Protein AF-A0A0C2WFB6-F1 (afdb_monomer_lite)

Sequence (287 aa):
MKKLIQRALNKDSGLSSQLSTSCAVAISSTAAFSSASFIAAHHETMEKEESHVILQPVSYHNYIIDGRAAKPLFGLGKAETVALVKRVMDRAKGNDISWAWDSGGPHEAFQFEERALSTEDITSEDREFNLGWDIALLEVAHTCLRLYDTILITLHQYAFRFDEPLIPLSTGEISRYQSGVPRHKLVSLLKDMDPCTRPEIISLMVRLVDMRNQPKKTMEVLEFVALRFVHNSRARSIIQDIWRKWDIVNDQPLPDGFERFWDAETRVSKVKPQSELKNKQEYGHLG

Foldseek 3Di:
DVVVVVVVVVVVVVVVVVVVVVVVVVVVVVCVCVDCVVVVVVVVVVVVVCVDPVNPDDQDFDVVVVRHRDDDLAQPALQVLLVLLVVLVVVCVPPLCLVLVVDDDPVSLVVVVVVVVVVPPPDDDPPDDDPVVVVVVVVVVVVVVNSVNSVSVNSNQRNLVRYAQQQEDDPVRLVVALVADDQVCLCVSRVPHDPVCVLSLLVSLQVQLLSNDDLACSLVSLLVSCCRRHVGSSCSRVSQCCNWFADSVVRGGDDPQKTWDQDPVVSHIDIDGVVVVVVDPSPPPPD

Secondary structure (DSSP, 8-state):
-HHHHHHHHHHHHHHHHHHHHHHHHHHHHHHHHTSHHHHHHHHHHHHHHHTSTTTS----EEGGGTTEEPPPSS---HHHHHHHHHHHHHHTTTS--GGGGTS--HHHHHHHHHHHHGGGGS-TT-----THHHHHHHHHHHHHHHHHHHHHHHHHHHHHHHSPPSS---HHHHHHTTT---HHHHHHHSTTS-TTTHHHHHHHHHHHHHHH--TT-HHHHHHHHHHHHTS-GGGHHHHHHHHHHEETTTTEEPPTTEEEEEETTTTEEEEEEHHHHHTSTT--S--

Structure (mmCIF, N/CA/C/O backbone):
data_AF-A0A0C2WFB6-F1
#
_entry.id   AF-A0A0C2WFB6-F1
#
loop_
_atom_site.group_PDB
_atom_site.id
_atom_site.type_symbol
_atom_site.label_atom_id
_atom_site.label_alt_id
_atom_site.label_comp_id
_atom_site.label_asym_id
_atom_site.label_entity_id
_atom_site.label_seq_id
_atom_site.pdbx_PDB_ins_code
_atom_site.Cartn_x
_atom_site.Cartn_y
_atom_site.Cartn_z
_atom_site.occupancy
_atom_site.B_iso_or_equiv
_atom_site.auth_seq_id
_atom_site.auth_comp_id
_atom_site.auth_asym_id
_atom_site.auth_atom_id
_atom_site.pdbx_PDB_model_num
ATOM 1 N N . MET A 1 1 ? 7.528 71.748 -38.341 1.00 60.25 1 MET A N 1
ATOM 2 C CA . MET A 1 1 ? 6.764 70.830 -37.464 1.00 60.25 1 MET A CA 1
ATOM 3 C C . MET A 1 1 ? 6.043 69.712 -38.238 1.00 60.25 1 MET A C 1
ATOM 5 O O . MET A 1 1 ? 6.391 68.562 -38.018 1.00 60.25 1 MET A O 1
ATOM 9 N N . LYS A 1 2 ? 5.158 69.994 -39.216 1.00 66.69 2 LYS A N 1
ATOM 10 C CA . LYS A 1 2 ? 4.447 68.957 -40.016 1.00 66.69 2 LYS A CA 1
ATOM 11 C C . LYS A 1 2 ? 5.342 67.867 -40.643 1.00 66.69 2 LYS A C 1
ATOM 13 O O . LYS A 1 2 ? 5.043 66.688 -40.510 1.00 66.69 2 LYS A O 1
ATOM 18 N N . LYS A 1 3 ? 6.477 68.240 -41.253 1.00 73.19 3 LYS A N 1
ATOM 19 C CA . LYS A 1 3 ? 7.419 67.273 -41.860 1.00 73.19 3 LYS A CA 1
ATOM 20 C C . LYS A 1 3 ? 8.078 66.322 -40.848 1.00 73.19 3 LYS A C 1
ATOM 22 O O . LYS A 1 3 ? 8.428 65.210 -41.217 1.00 73.19 3 LYS A O 1
ATOM 27 N N . LEU A 1 4 ? 8.250 66.742 -39.591 1.00 69.31 4 LEU A N 1
ATOM 28 C CA . LEU A 1 4 ? 8.827 65.891 -38.542 1.00 69.31 4 LEU A CA 1
ATOM 29 C C . LEU A 1 4 ? 7.803 64.870 -38.040 1.00 69.31 4 LEU A C 1
ATOM 31 O O . LEU A 1 4 ? 8.133 63.696 -37.930 1.00 69.31 4 LEU A O 1
ATOM 35 N N . ILE A 1 5 ? 6.552 65.300 -37.843 1.00 73.81 5 ILE A N 1
ATOM 36 C CA . ILE A 1 5 ? 5.443 64.423 -37.437 1.00 73.81 5 ILE A CA 1
ATOM 37 C C . ILE A 1 5 ? 5.179 63.360 -38.511 1.00 73.81 5 ILE A C 1
ATOM 39 O O . ILE A 1 5 ? 5.101 62.179 -38.199 1.00 73.81 5 ILE A O 1
ATOM 43 N N . GLN A 1 6 ? 5.144 63.746 -39.789 1.00 78.62 6 GLN A N 1
ATOM 44 C CA . GLN A 1 6 ? 4.946 62.795 -40.888 1.00 78.62 6 GLN A CA 1
ATOM 45 C C . GLN A 1 6 ? 6.086 61.768 -40.993 1.00 78.62 6 GLN A C 1
ATOM 47 O O . GLN A 1 6 ? 5.851 60.599 -41.284 1.00 78.62 6 GLN A O 1
ATOM 52 N N . ARG A 1 7 ? 7.330 62.178 -40.719 1.00 75.69 7 ARG A N 1
ATOM 53 C CA . ARG A 1 7 ? 8.488 61.274 -40.738 1.00 75.69 7 ARG A CA 1
ATOM 54 C C . ARG A 1 7 ? 8.490 60.306 -39.550 1.00 75.69 7 ARG A C 1
ATOM 56 O O . ARG A 1 7 ? 8.928 59.174 -39.720 1.00 75.69 7 ARG A O 1
ATOM 63 N N . ALA A 1 8 ? 8.007 60.740 -38.384 1.00 69.38 8 ALA A N 1
ATOM 64 C CA . ALA A 1 8 ? 7.822 59.880 -37.215 1.00 69.38 8 ALA A CA 1
ATOM 65 C C . ALA A 1 8 ? 6.709 58.846 -37.458 1.00 69.38 8 ALA A C 1
ATOM 67 O O . ALA A 1 8 ? 6.966 57.654 -37.354 1.00 69.38 8 ALA A O 1
ATOM 68 N N . LEU A 1 9 ? 5.537 59.284 -37.934 1.00 70.44 9 LEU A N 1
ATOM 69 C CA . LEU A 1 9 ? 4.414 58.389 -38.245 1.00 70.44 9 LEU A CA 1
ATOM 70 C C . LEU A 1 9 ? 4.766 57.352 -39.323 1.00 70.44 9 LEU A C 1
ATOM 72 O O . LEU A 1 9 ? 4.416 56.181 -39.194 1.00 70.44 9 LEU A O 1
ATOM 76 N N . ASN A 1 10 ? 5.521 57.743 -40.355 1.00 79.50 10 ASN A N 1
ATOM 77 C CA . ASN A 1 10 ? 5.977 56.797 -41.375 1.00 79.50 10 ASN A CA 1
ATOM 78 C C . ASN A 1 10 ? 6.978 55.769 -40.811 1.00 79.50 10 ASN A C 1
ATOM 80 O O . ASN A 1 10 ? 6.935 54.606 -41.209 1.00 79.50 10 ASN A O 1
ATOM 84 N N . LYS A 1 11 ? 7.853 56.160 -39.872 1.00 72.62 11 LYS A N 1
ATOM 85 C CA . LYS A 1 11 ? 8.766 55.219 -39.199 1.00 72.62 11 LYS A CA 1
ATOM 86 C C . LYS A 1 11 ? 8.012 54.224 -38.316 1.00 72.62 11 LYS A C 1
ATOM 88 O O . LYS A 1 11 ? 8.298 53.031 -38.394 1.00 72.62 11 LYS A O 1
ATOM 93 N N . ASP A 1 12 ? 7.025 54.694 -37.560 1.00 71.12 12 ASP A N 1
ATOM 94 C CA . ASP A 1 12 ? 6.208 53.835 -36.698 1.00 71.12 12 ASP A CA 1
ATOM 95 C C . ASP A 1 12 ? 5.358 52.858 -37.522 1.00 71.12 12 ASP A C 1
ATOM 97 O O . ASP A 1 12 ? 5.254 51.680 -37.178 1.00 71.12 12 ASP A O 1
ATOM 101 N N . SER A 1 13 ? 4.835 53.300 -38.674 1.00 71.88 13 SER A N 1
ATOM 102 C CA . SER A 1 13 ? 4.112 52.417 -39.599 1.00 71.88 13 SER A CA 1
ATOM 103 C C . SER A 1 13 ? 5.002 51.309 -40.183 1.00 71.88 13 SER A C 1
ATOM 105 O O . SER A 1 13 ? 4.565 50.165 -40.309 1.00 71.88 13 SER A O 1
ATOM 107 N N . GLY A 1 14 ? 6.274 51.615 -40.468 1.00 78.19 14 GLY A N 1
ATOM 108 C CA . GLY A 1 14 ? 7.245 50.638 -40.962 1.00 78.19 14 GLY A CA 1
ATOM 109 C C . GLY A 1 14 ? 7.606 49.589 -39.909 1.00 78.19 14 GLY A C 1
ATOM 110 O O . GLY A 1 14 ? 7.596 48.396 -40.205 1.00 78.19 14 GLY A O 1
ATOM 111 N N . LEU A 1 15 ? 7.850 50.020 -38.667 1.00 76.81 15 LEU A N 1
ATOM 112 C CA . LEU A 1 15 ? 8.113 49.118 -37.540 1.00 76.81 15 LEU A CA 1
ATOM 113 C C . LEU A 1 15 ? 6.910 48.217 -37.235 1.00 76.81 15 LEU A C 1
ATOM 115 O O . LEU A 1 15 ? 7.078 47.016 -37.032 1.00 76.81 15 LEU A O 1
ATOM 119 N N . SER A 1 16 ? 5.695 48.771 -37.264 1.00 77.31 16 SER A N 1
ATOM 120 C CA . SER A 1 16 ? 4.463 48.003 -37.055 1.00 77.31 16 SER A CA 1
ATOM 121 C C . SER A 1 16 ? 4.249 46.949 -38.150 1.00 77.31 16 SER A C 1
ATOM 123 O O . SER A 1 16 ? 3.964 45.791 -37.843 1.00 77.31 16 SER A O 1
ATOM 125 N N . SER A 1 17 ? 4.481 47.303 -39.419 1.00 82.31 17 SER A N 1
ATOM 126 C CA . SER A 1 17 ? 4.403 46.361 -40.543 1.00 82.31 17 SER A CA 1
ATOM 127 C C . SER A 1 17 ? 5.442 45.242 -40.440 1.00 82.31 17 SER A C 1
ATOM 129 O O . SER A 1 17 ? 5.123 44.086 -40.727 1.00 82.31 17 SER A O 1
ATOM 131 N N . GLN A 1 18 ? 6.673 45.558 -40.027 1.00 86.19 18 GLN A N 1
ATOM 132 C CA . GLN A 1 18 ? 7.731 44.561 -39.847 1.00 86.19 18 GLN A CA 1
ATOM 133 C C . GLN A 1 18 ? 7.416 43.609 -38.692 1.00 86.19 18 GLN A C 1
ATOM 135 O O . GLN A 1 18 ? 7.529 42.399 -38.860 1.00 86.19 18 GLN A O 1
ATOM 140 N N . LEU A 1 19 ? 6.950 44.130 -37.553 1.00 79.12 19 LEU A N 1
ATOM 141 C CA . LEU A 1 19 ? 6.519 43.308 -36.420 1.00 79.12 19 LEU A CA 1
ATOM 142 C C . LEU A 1 19 ? 5.340 42.405 -36.789 1.00 79.12 19 LEU A C 1
ATOM 144 O O . LEU A 1 19 ? 5.365 41.217 -36.486 1.00 79.12 19 LEU A O 1
ATOM 148 N N . SER A 1 20 ? 4.336 42.937 -37.491 1.00 83.06 20 SER A N 1
ATOM 149 C CA . SER A 1 20 ? 3.173 42.156 -37.924 1.00 83.06 20 SER A CA 1
ATOM 150 C C . SER A 1 20 ? 3.568 41.034 -38.892 1.00 83.06 20 SER A C 1
ATOM 152 O O . SER A 1 20 ? 3.124 39.898 -38.728 1.00 83.06 20 SER A O 1
ATOM 154 N N . THR A 1 21 ? 4.482 41.313 -39.827 1.00 87.44 21 THR A N 1
ATOM 155 C CA . THR A 1 21 ? 5.008 40.304 -40.762 1.00 87.44 21 THR A CA 1
ATOM 156 C C . THR A 1 21 ? 5.813 39.232 -40.027 1.00 87.44 21 THR A C 1
ATOM 158 O O . THR A 1 21 ? 5.584 38.045 -40.243 1.00 87.44 21 THR A O 1
ATOM 161 N N . SER A 1 22 ? 6.701 39.623 -39.109 1.00 84.69 22 SER A N 1
ATOM 162 C CA . SER A 1 22 ? 7.481 38.680 -38.299 1.00 84.69 22 SER A CA 1
ATOM 163 C C . SER A 1 22 ? 6.592 37.792 -37.427 1.00 84.69 22 SER A C 1
ATOM 165 O O . SER A 1 22 ? 6.815 36.585 -37.364 1.00 84.69 22 SER A O 1
ATOM 167 N N . CYS A 1 23 ? 5.547 38.348 -36.806 1.00 80.19 23 CYS A N 1
ATOM 168 C CA . CYS A 1 23 ? 4.580 37.571 -36.031 1.00 80.19 23 CYS A CA 1
ATOM 169 C C . CYS A 1 23 ? 3.773 36.611 -36.915 1.00 80.19 23 CYS A C 1
ATOM 171 O O . CYS A 1 23 ? 3.590 35.457 -36.539 1.00 80.19 23 CYS A O 1
ATOM 173 N N . ALA A 1 24 ? 3.331 37.042 -38.101 1.00 84.94 24 ALA A N 1
ATOM 174 C CA . ALA A 1 24 ? 2.614 36.176 -39.037 1.00 84.94 24 ALA A CA 1
ATOM 175 C C . ALA A 1 24 ? 3.492 35.014 -39.533 1.00 84.94 24 ALA A C 1
ATOM 177 O O . ALA A 1 24 ? 3.034 33.873 -39.583 1.00 84.94 24 ALA A O 1
ATOM 178 N N . VAL A 1 25 ? 4.769 35.281 -39.831 1.00 85.88 25 VAL A N 1
ATOM 179 C CA . VAL A 1 25 ? 5.747 34.247 -40.200 1.00 85.88 25 VAL A CA 1
ATOM 180 C C . VAL A 1 25 ? 6.000 33.298 -39.031 1.00 85.88 25 VAL A C 1
ATOM 182 O O . VAL A 1 25 ? 5.976 32.090 -39.229 1.00 85.88 25 VAL A O 1
ATOM 185 N N . ALA A 1 26 ? 6.176 33.803 -37.807 1.00 79.00 26 ALA A N 1
ATOM 186 C CA . ALA A 1 26 ? 6.382 32.960 -36.630 1.00 79.00 26 ALA A CA 1
ATOM 187 C C . ALA A 1 26 ? 5.172 32.056 -36.338 1.00 79.00 26 ALA A C 1
ATOM 189 O O . ALA A 1 26 ? 5.348 30.868 -36.066 1.00 79.00 26 ALA A O 1
ATOM 190 N N . ILE A 1 27 ? 3.948 32.585 -36.446 1.00 78.19 27 ILE A N 1
ATOM 191 C CA . ILE A 1 27 ? 2.711 31.810 -36.267 1.00 78.19 27 ILE A CA 1
ATOM 192 C C . ILE A 1 27 ? 2.580 30.755 -37.367 1.00 78.19 27 ILE A C 1
ATOM 194 O O . ILE A 1 27 ? 2.298 29.600 -37.061 1.00 78.19 27 ILE A O 1
ATOM 198 N N . SER A 1 28 ? 2.836 31.120 -38.626 1.00 79.44 28 SER A N 1
ATOM 199 C CA . SER A 1 28 ? 2.800 30.187 -39.757 1.00 79.44 28 SER A CA 1
ATOM 200 C C . SER A 1 28 ? 3.835 29.067 -39.607 1.00 79.44 28 SER A C 1
ATOM 202 O O . SER A 1 28 ? 3.498 27.894 -39.742 1.00 79.44 28 SER A O 1
ATOM 204 N N . SER A 1 29 ? 5.071 29.400 -39.224 1.00 75.38 29 SER A N 1
ATOM 205 C CA . SER A 1 29 ? 6.131 28.423 -38.952 1.00 75.38 29 SER A CA 1
ATOM 206 C C . SER A 1 29 ? 5.791 27.510 -37.775 1.00 75.38 29 SER A C 1
ATOM 208 O O . SER A 1 29 ? 6.033 26.309 -37.845 1.00 75.38 29 SER A O 1
ATOM 210 N N . THR A 1 30 ? 5.184 28.050 -36.715 1.00 74.19 30 THR A N 1
ATOM 211 C CA . THR A 1 30 ? 4.727 27.249 -35.570 1.00 74.19 30 THR A CA 1
ATOM 212 C C . THR A 1 30 ? 3.598 26.310 -35.989 1.00 74.19 30 THR A C 1
ATOM 214 O O . THR A 1 30 ? 3.650 25.126 -35.685 1.00 74.19 30 THR A O 1
ATOM 217 N N . ALA A 1 31 ? 2.619 26.793 -36.757 1.00 70.44 31 ALA A N 1
ATOM 218 C CA . ALA A 1 31 ? 1.522 25.974 -37.266 1.00 70.44 31 ALA A CA 1
ATOM 219 C C . ALA A 1 31 ? 2.004 24.890 -38.245 1.00 70.44 31 ALA A C 1
ATOM 221 O O . ALA A 1 31 ? 1.486 23.777 -38.224 1.00 70.44 31 ALA A O 1
ATOM 222 N N . ALA A 1 32 ? 3.015 25.184 -39.067 1.00 66.88 32 ALA A N 1
ATOM 223 C CA . ALA A 1 32 ? 3.648 24.211 -39.953 1.00 66.88 32 ALA A CA 1
ATOM 224 C C . ALA A 1 32 ? 4.435 23.150 -39.166 1.00 66.88 32 ALA A C 1
ATOM 226 O O . ALA A 1 32 ? 4.337 21.966 -39.480 1.00 66.88 32 ALA A O 1
ATOM 227 N N . PHE A 1 33 ? 5.153 23.543 -38.110 1.00 65.81 33 PHE A N 1
ATOM 228 C CA . PHE A 1 33 ? 5.846 22.614 -37.213 1.00 65.81 33 PHE A CA 1
ATOM 229 C C . PHE A 1 33 ? 4.866 21.733 -36.421 1.00 65.81 33 PHE A C 1
ATOM 231 O O . PHE A 1 33 ? 5.068 20.530 -36.296 1.00 65.81 33 PHE A O 1
ATOM 238 N N . SER A 1 34 ? 3.763 22.312 -35.944 1.00 57.94 34 SER A N 1
ATOM 239 C CA . SER A 1 34 ? 2.670 21.595 -35.277 1.00 57.94 34 SER A CA 1
ATOM 240 C C . SER A 1 34 ? 1.750 20.842 -36.243 1.00 57.94 34 SER A C 1
ATOM 242 O O . SER A 1 34 ? 0.802 20.196 -35.796 1.00 57.94 34 SER A O 1
ATOM 244 N N . SER A 1 35 ? 1.978 20.930 -37.558 1.00 59.06 35 SER A N 1
ATOM 245 C CA . SER A 1 35 ? 1.138 20.240 -38.530 1.00 59.06 35 SER A CA 1
ATOM 246 C C . SER A 1 35 ? 1.354 18.731 -38.440 1.00 59.06 35 SER A C 1
ATOM 248 O O . SER A 1 35 ? 2.478 18.234 -38.314 1.00 59.06 35 SER A O 1
ATOM 250 N N . ALA A 1 36 ? 0.249 17.996 -38.544 1.00 57.59 36 ALA A N 1
ATOM 251 C CA . ALA A 1 36 ? 0.218 16.543 -38.458 1.00 57.59 36 ALA A CA 1
ATOM 252 C C . ALA A 1 36 ? 1.185 15.853 -39.434 1.00 57.59 36 ALA A C 1
ATOM 254 O O . ALA A 1 36 ? 1.569 14.728 -39.173 1.00 57.59 36 ALA A O 1
ATOM 255 N N . SER A 1 37 ? 1.636 16.502 -40.513 1.00 60.25 37 SER A N 1
ATOM 256 C CA . SER A 1 37 ? 2.594 15.922 -41.462 1.00 60.25 37 SER A CA 1
ATOM 257 C C . SER A 1 37 ? 4.019 15.768 -40.918 1.00 60.25 37 SER A C 1
ATOM 259 O O . SER A 1 37 ? 4.670 14.784 -41.254 1.00 60.25 37 SER A O 1
ATOM 261 N N . PHE A 1 38 ? 4.513 16.689 -40.077 1.00 63.44 38 PHE A N 1
ATOM 262 C CA . PHE A 1 38 ? 5.835 16.523 -39.449 1.00 63.44 38 PHE A CA 1
ATOM 263 C C . PHE A 1 38 ? 5.770 15.481 -38.324 1.00 63.44 38 PHE A C 1
ATOM 265 O O . PHE A 1 38 ? 6.617 14.598 -38.222 1.00 63.44 38 PHE A O 1
ATOM 272 N N . ILE A 1 39 ? 4.702 15.543 -37.525 1.00 59.50 39 ILE A N 1
ATOM 273 C CA . ILE A 1 39 ? 4.482 14.645 -36.389 1.00 59.50 39 ILE A CA 1
ATOM 274 C C . ILE A 1 39 ? 4.161 13.213 -36.857 1.00 59.50 39 ILE A C 1
ATOM 276 O O . ILE A 1 39 ? 4.717 12.265 -36.312 1.00 59.50 39 ILE A O 1
ATOM 280 N N . ALA A 1 40 ? 3.330 13.027 -37.889 1.00 65.31 40 ALA A N 1
ATOM 281 C CA . ALA A 1 40 ? 2.948 11.701 -38.390 1.00 65.31 40 ALA A CA 1
ATOM 282 C C . ALA A 1 40 ? 4.123 10.951 -39.025 1.00 65.31 40 ALA A C 1
ATOM 284 O O . ALA A 1 40 ? 4.302 9.767 -38.754 1.00 65.31 40 ALA A O 1
ATOM 285 N N . ALA A 1 41 ? 4.966 11.638 -39.806 1.00 66.94 41 ALA A N 1
ATOM 286 C CA . ALA A 1 41 ? 6.158 11.017 -40.383 1.00 66.94 41 ALA A CA 1
ATOM 287 C C . ALA A 1 41 ? 7.119 10.520 -39.289 1.00 66.94 41 ALA A C 1
ATOM 289 O O . ALA A 1 41 ? 7.708 9.446 -39.412 1.00 66.94 41 ALA A O 1
ATOM 290 N N . HIS A 1 42 ? 7.248 11.261 -38.185 1.00 65.88 42 HIS A N 1
ATOM 291 C CA . HIS A 1 42 ? 8.024 10.807 -37.035 1.00 65.88 42 HIS A CA 1
ATOM 292 C C . HIS A 1 42 ? 7.332 9.707 -36.225 1.00 65.88 42 HIS A C 1
ATOM 294 O O . HIS A 1 42 ? 8.034 8.817 -35.764 1.00 65.88 42 HIS A O 1
ATOM 300 N N . HIS A 1 43 ? 6.000 9.677 -36.132 1.00 70.00 43 HIS A N 1
ATOM 301 C CA . HIS A 1 43 ? 5.276 8.548 -35.534 1.00 70.00 43 HIS A CA 1
ATOM 302 C C . HIS A 1 43 ? 5.511 7.235 -36.292 1.00 70.00 43 HIS A C 1
ATOM 304 O O . HIS A 1 43 ? 5.859 6.238 -35.671 1.00 70.00 43 HIS A O 1
ATOM 310 N N . GLU A 1 44 ? 5.420 7.233 -37.625 1.00 75.56 44 GLU A N 1
ATOM 311 C CA . GLU A 1 44 ? 5.702 6.027 -38.424 1.00 75.56 44 GLU A CA 1
ATOM 312 C C . GLU A 1 44 ? 7.166 5.577 -38.312 1.00 75.56 44 GLU A C 1
ATOM 314 O O . GLU A 1 44 ? 7.480 4.390 -38.422 1.00 75.56 44 GLU A O 1
ATOM 319 N N . THR A 1 45 ? 8.083 6.528 -38.116 1.00 79.25 45 THR A N 1
ATOM 320 C CA . THR A 1 45 ? 9.503 6.222 -37.907 1.00 79.25 45 THR A CA 1
ATOM 321 C C . THR A 1 45 ? 9.730 5.653 -36.506 1.00 79.25 45 THR A C 1
ATOM 323 O O . THR A 1 45 ? 10.443 4.667 -36.365 1.00 79.25 45 THR A O 1
ATOM 326 N N . MET A 1 46 ? 9.054 6.205 -35.496 1.00 75.25 46 MET A N 1
ATOM 327 C CA . MET A 1 46 ? 9.094 5.738 -34.112 1.00 75.25 46 MET A CA 1
ATOM 328 C C . MET A 1 46 ? 8.507 4.331 -33.969 1.00 75.25 46 MET A C 1
ATOM 330 O O . MET A 1 46 ? 9.127 3.491 -33.336 1.00 75.25 46 MET A O 1
ATOM 334 N N . GLU A 1 47 ? 7.379 4.022 -34.615 1.00 78.75 47 GLU A N 1
ATOM 335 C CA . GLU A 1 47 ? 6.811 2.663 -34.615 1.00 78.75 47 GLU A CA 1
ATOM 336 C C . GLU A 1 47 ? 7.771 1.643 -35.253 1.00 78.75 47 GLU A C 1
ATOM 338 O O . GLU A 1 47 ? 7.920 0.514 -34.776 1.00 78.75 47 GLU A O 1
ATOM 343 N N . LYS A 1 48 ? 8.487 2.043 -36.314 1.00 81.12 48 LYS A N 1
ATOM 344 C CA . LYS A 1 48 ? 9.535 1.208 -36.920 1.00 81.12 48 LYS A CA 1
ATOM 345 C C . LYS A 1 48 ? 10.739 1.042 -35.996 1.00 81.12 48 LYS A C 1
ATOM 347 O O . LYS A 1 48 ? 11.274 -0.063 -35.919 1.00 81.12 48 LYS A O 1
ATOM 352 N N . GLU A 1 49 ? 11.153 2.090 -35.290 1.00 77.62 49 GLU A N 1
ATOM 353 C CA . GLU A 1 49 ? 12.215 2.013 -34.283 1.00 77.62 49 GLU A CA 1
ATOM 354 C C . GLU A 1 49 ? 11.805 1.113 -33.111 1.00 77.62 49 GLU A C 1
ATOM 356 O O . GLU A 1 49 ? 12.558 0.211 -32.759 1.00 77.62 49 GLU A O 1
ATOM 361 N N . GLU A 1 50 ? 10.589 1.241 -32.578 1.00 77.00 50 GLU A N 1
ATOM 362 C CA . GLU A 1 50 ? 10.063 0.361 -31.524 1.00 77.00 50 GLU A CA 1
ATOM 363 C C . GLU A 1 50 ? 10.045 -1.111 -31.957 1.00 77.00 50 GLU A C 1
ATOM 365 O O . GLU A 1 50 ? 10.335 -2.001 -31.156 1.00 77.00 50 GLU A O 1
ATOM 370 N N . SER A 1 51 ? 9.793 -1.393 -33.240 1.00 80.69 51 SER A N 1
ATOM 371 C CA . SER A 1 51 ? 9.862 -2.755 -33.791 1.00 80.69 51 SER A CA 1
ATOM 372 C C . SER A 1 51 ? 11.290 -3.316 -33.934 1.00 80.69 51 SER A C 1
ATOM 374 O O . SER A 1 51 ? 11.467 -4.504 -34.217 1.00 80.69 51 SER A O 1
ATOM 376 N N . HIS A 1 52 ? 12.328 -2.497 -33.733 1.00 82.44 52 HIS A N 1
ATOM 377 C CA . HIS A 1 52 ? 13.721 -2.909 -33.876 1.00 82.44 52 HIS A CA 1
ATOM 378 C C . HIS A 1 52 ? 14.135 -3.891 -32.768 1.00 82.44 52 HIS A C 1
ATOM 380 O O . HIS A 1 52 ? 13.896 -3.655 -31.589 1.00 82.44 52 HIS A O 1
ATOM 386 N N . VAL A 1 53 ? 14.844 -4.970 -33.122 1.00 77.31 53 VAL A N 1
ATOM 387 C CA . VAL A 1 53 ? 15.205 -6.076 -32.204 1.00 77.31 53 VAL A CA 1
ATOM 388 C C . VAL A 1 53 ? 15.958 -5.641 -30.937 1.00 77.31 53 VAL A C 1
ATOM 390 O O . VAL A 1 53 ? 15.851 -6.290 -29.905 1.00 77.31 53 VAL A O 1
ATOM 393 N N . ILE A 1 54 ? 16.703 -4.534 -31.005 1.00 68.38 54 ILE A N 1
ATOM 394 C CA . ILE A 1 54 ? 17.426 -3.959 -29.854 1.00 68.38 54 ILE A CA 1
ATOM 395 C C . ILE A 1 54 ? 16.463 -3.308 -28.847 1.00 68.38 54 ILE A C 1
ATOM 397 O O . ILE A 1 54 ? 16.755 -3.278 -27.656 1.00 68.38 54 ILE A O 1
ATOM 401 N N . LEU A 1 55 ? 15.336 -2.780 -29.328 1.00 67.50 55 LEU A N 1
ATOM 402 C CA . LEU A 1 55 ? 14.310 -2.117 -28.522 1.00 67.50 55 LEU A CA 1
ATOM 403 C C . LEU A 1 55 ? 13.193 -3.080 -28.099 1.00 67.50 55 LEU A C 1
ATOM 405 O O . LEU A 1 55 ? 12.417 -2.769 -27.198 1.00 67.50 55 LEU A O 1
ATOM 409 N N . GLN A 1 56 ? 13.146 -4.272 -28.696 1.00 74.75 56 GLN A N 1
ATOM 410 C CA . GLN A 1 56 ? 12.257 -5.336 -28.254 1.00 74.75 56 GLN A CA 1
ATOM 411 C C . GLN A 1 56 ? 12.668 -5.836 -26.858 1.00 74.75 56 GLN A C 1
ATOM 413 O O . GLN A 1 56 ? 13.861 -5.993 -26.587 1.00 74.75 56 GLN A O 1
ATOM 418 N N . PRO A 1 57 ? 11.708 -6.134 -25.964 1.00 69.25 57 PRO A N 1
ATOM 419 C CA . PRO A 1 57 ? 12.008 -6.697 -24.655 1.00 69.25 57 PRO A CA 1
ATOM 420 C C . PRO A 1 57 ? 12.765 -8.024 -24.796 1.00 69.25 57 PRO A C 1
ATOM 422 O O . PRO A 1 57 ? 12.200 -9.043 -25.194 1.00 69.25 57 PRO A O 1
ATOM 425 N N . VAL A 1 58 ? 14.055 -8.033 -24.462 1.00 71.12 58 VAL A N 1
ATOM 426 C CA . VAL A 1 58 ? 14.853 -9.263 -24.433 1.00 71.12 58 VAL A CA 1
ATOM 427 C C . VAL A 1 58 ? 14.784 -9.858 -23.033 1.00 71.12 58 VAL A C 1
ATOM 429 O O . VAL A 1 58 ? 15.040 -9.184 -22.036 1.00 71.12 58 VAL A O 1
ATOM 432 N N . SER A 1 59 ? 14.466 -11.151 -22.946 1.00 75.88 59 SER A N 1
ATOM 433 C CA . SER A 1 59 ? 14.587 -11.883 -21.685 1.00 75.88 59 SER A CA 1
ATOM 434 C C . SER A 1 59 ? 16.063 -11.965 -21.296 1.00 75.88 59 SER A C 1
ATOM 436 O O . SER A 1 59 ? 16.854 -12.630 -21.967 1.00 75.88 59 SER A O 1
ATOM 438 N N . TYR A 1 60 ? 16.447 -11.287 -20.216 1.00 73.31 60 TYR A N 1
ATOM 439 C CA . TYR A 1 60 ? 17.774 -11.454 -19.634 1.00 73.31 60 TYR A CA 1
ATOM 440 C C . TYR A 1 60 ? 17.861 -12.865 -19.054 1.00 73.31 60 TYR A C 1
ATOM 442 O O . TYR A 1 60 ? 17.065 -13.207 -18.190 1.00 73.31 60 TYR A O 1
ATOM 450 N N . HIS A 1 61 ? 18.779 -13.705 -19.526 1.00 75.31 61 HIS A N 1
ATOM 451 C CA . HIS A 1 61 ? 18.966 -15.053 -18.985 1.00 75.31 61 HIS A CA 1
ATOM 452 C C . HIS A 1 61 ? 20.115 -15.030 -17.980 1.00 75.31 61 HIS A C 1
ATOM 454 O O . HIS A 1 61 ? 21.202 -14.540 -18.281 1.00 75.31 61 HIS A O 1
ATOM 460 N N . ASN A 1 62 ? 19.867 -15.532 -16.772 1.00 67.06 62 ASN A N 1
ATOM 461 C CA . ASN A 1 62 ? 20.865 -15.558 -15.715 1.00 67.06 62 ASN A CA 1
ATOM 462 C C . ASN A 1 62 ? 21.566 -16.924 -15.705 1.00 67.06 62 ASN A C 1
ATOM 464 O O . ASN A 1 62 ? 20.977 -17.951 -15.368 1.00 67.06 62 ASN A O 1
ATOM 468 N N . TYR A 1 63 ? 22.847 -16.921 -16.066 1.00 73.81 63 TYR A N 1
ATOM 469 C CA . TYR A 1 63 ? 23.671 -18.127 -16.159 1.00 73.81 63 TYR A CA 1
ATOM 470 C C . TYR A 1 63 ? 23.999 -18.764 -14.800 1.00 73.81 63 TYR A C 1
ATOM 472 O O . TYR A 1 63 ? 24.364 -19.932 -14.767 1.00 73.81 63 TYR A O 1
ATOM 480 N N . ILE A 1 64 ? 23.803 -18.048 -13.685 1.00 70.19 64 ILE A N 1
ATOM 481 C CA . ILE A 1 64 ? 23.946 -18.595 -12.322 1.00 70.19 64 ILE A CA 1
ATOM 482 C C . ILE A 1 64 ? 22.791 -19.558 -11.992 1.00 70.19 64 ILE A C 1
ATOM 484 O O . ILE A 1 64 ? 22.946 -20.452 -11.168 1.00 70.19 64 ILE A O 1
ATOM 488 N N . ILE A 1 65 ? 21.635 -19.407 -12.648 1.00 71.25 65 ILE A N 1
ATOM 489 C CA . ILE A 1 65 ? 20.443 -20.250 -12.452 1.00 71.25 65 ILE A CA 1
ATOM 490 C C . ILE A 1 65 ? 20.159 -21.123 -13.682 1.00 71.25 65 ILE A C 1
ATOM 492 O O . ILE A 1 65 ? 19.028 -21.175 -14.167 1.00 71.25 65 ILE A O 1
ATOM 496 N N . ASP A 1 66 ? 21.198 -21.775 -14.208 1.00 83.38 66 ASP A N 1
ATOM 497 C CA . ASP A 1 66 ? 21.135 -22.670 -15.375 1.00 83.38 66 ASP A CA 1
ATOM 498 C C . ASP A 1 66 ? 20.582 -21.994 -16.640 1.00 83.38 66 ASP A C 1
ATOM 500 O O . ASP A 1 66 ? 19.849 -22.591 -17.429 1.00 83.38 66 ASP A O 1
ATOM 504 N N . GLY A 1 67 ? 20.883 -20.704 -16.815 1.00 78.12 67 GLY A N 1
ATOM 505 C CA . GLY A 1 67 ? 20.449 -19.941 -17.981 1.00 78.12 67 GLY A CA 1
ATOM 506 C C . GLY A 1 67 ? 18.942 -19.700 -18.030 1.00 78.12 67 GLY A C 1
ATOM 507 O O . GLY A 1 67 ? 18.421 -19.424 -19.103 1.00 78.12 67 GLY A O 1
ATOM 508 N N . ARG A 1 68 ? 18.212 -19.795 -16.910 1.00 76.69 68 ARG A N 1
ATOM 509 C CA . ARG A 1 68 ? 16.791 -19.410 -16.865 1.00 76.69 68 ARG A CA 1
ATOM 510 C C . ARG A 1 68 ? 16.637 -17.905 -17.082 1.00 76.69 68 ARG A C 1
ATOM 512 O O . ARG A 1 68 ? 17.468 -17.116 -16.630 1.00 76.69 68 ARG A O 1
ATOM 519 N N . ALA A 1 69 ? 15.539 -17.502 -17.723 1.00 79.94 69 ALA A N 1
ATOM 520 C CA . ALA A 1 69 ? 15.169 -16.096 -17.834 1.00 79.94 69 ALA A CA 1
ATOM 521 C C . ALA A 1 69 ? 15.053 -15.479 -16.430 1.00 79.94 69 ALA A C 1
ATOM 523 O O . ALA A 1 69 ? 14.228 -15.892 -15.609 1.00 79.94 69 ALA A O 1
ATOM 524 N N . ALA A 1 70 ? 15.910 -14.508 -16.144 1.00 72.06 70 ALA A N 1
ATOM 525 C CA . ALA A 1 70 ? 15.818 -13.682 -14.967 1.00 72.06 70 ALA A CA 1
ATOM 526 C C . ALA A 1 70 ? 14.572 -12.810 -15.073 1.00 72.06 70 ALA A C 1
ATOM 528 O O . ALA A 1 70 ? 14.273 -12.225 -16.115 1.00 72.06 70 ALA A O 1
ATOM 529 N N . LYS A 1 71 ? 13.866 -12.700 -13.956 1.00 67.31 71 LYS A N 1
ATOM 530 C CA . LYS A 1 71 ? 12.791 -11.731 -13.805 1.00 67.31 71 LYS A CA 1
ATOM 531 C C . LYS A 1 71 ? 13.358 -10.499 -13.108 1.00 67.31 71 LYS A C 1
ATOM 533 O O . LYS A 1 71 ? 14.193 -10.669 -12.213 1.00 67.31 71 LYS A O 1
ATOM 538 N N . PRO A 1 72 ? 12.937 -9.285 -13.493 1.00 68.50 72 PRO A N 1
ATOM 539 C CA . PRO A 1 72 ? 13.315 -8.096 -12.746 1.00 68.50 72 PRO A CA 1
ATOM 540 C C . PRO A 1 72 ? 12.856 -8.252 -11.290 1.00 68.50 72 PRO A C 1
ATOM 542 O O . PRO A 1 72 ? 11.842 -8.887 -11.013 1.00 68.50 72 PRO A O 1
ATOM 545 N N . LEU A 1 73 ? 13.626 -7.725 -10.340 1.00 65.88 73 LEU A N 1
ATOM 546 C CA . LEU A 1 73 ? 13.249 -7.770 -8.921 1.00 65.88 73 LEU A CA 1
ATOM 547 C C . LEU A 1 73 ? 12.221 -6.685 -8.561 1.00 65.88 73 LEU A C 1
ATOM 549 O O . LEU A 1 73 ? 11.526 -6.812 -7.555 1.00 65.88 73 LEU A O 1
ATOM 553 N N . PHE A 1 74 ? 12.130 -5.637 -9.383 1.00 75.06 74 PHE A N 1
ATOM 554 C CA . PHE A 1 74 ? 11.319 -4.439 -9.170 1.00 75.06 74 PHE A CA 1
ATOM 555 C C . PHE A 1 74 ? 10.541 -4.072 -10.436 1.00 75.06 74 PHE A C 1
ATOM 557 O O . PHE A 1 74 ? 10.863 -4.572 -11.513 1.00 75.06 74 PHE A O 1
ATOM 564 N N . GLY A 1 75 ? 9.541 -3.192 -10.309 1.00 75.75 75 GLY A N 1
ATOM 565 C CA . GLY A 1 75 ? 8.654 -2.838 -11.425 1.00 75.75 75 GLY A CA 1
ATOM 566 C C . GLY A 1 75 ? 7.840 -4.039 -11.908 1.00 75.75 75 GLY A C 1
ATOM 567 O O . GLY A 1 75 ? 7.616 -4.208 -13.102 1.00 75.75 75 GLY A O 1
ATOM 568 N N . LEU A 1 76 ? 7.483 -4.926 -10.976 1.00 76.75 76 LEU A N 1
ATOM 569 C CA . LEU A 1 76 ? 6.775 -6.164 -11.273 1.00 76.75 76 LEU A CA 1
ATOM 570 C C . LEU A 1 76 ? 5.271 -5.940 -11.469 1.00 76.75 76 LEU A C 1
ATOM 572 O O . LEU A 1 76 ? 4.608 -6.815 -12.017 1.00 76.75 76 LEU A O 1
ATOM 576 N N . GLY A 1 77 ? 4.756 -4.794 -11.023 1.00 88.38 77 GLY A N 1
ATOM 577 C CA . GLY A 1 77 ? 3.337 -4.518 -10.906 1.00 88.38 77 GLY A CA 1
ATOM 578 C C . GLY A 1 77 ? 2.843 -4.733 -9.474 1.00 88.38 77 GLY A C 1
ATOM 579 O O . GLY A 1 77 ? 3.457 -5.412 -8.644 1.00 88.38 77 GLY A O 1
ATOM 580 N N . LYS A 1 78 ? 1.681 -4.146 -9.168 1.00 91.38 78 LYS A N 1
ATOM 581 C CA . LYS A 1 78 ? 1.125 -4.107 -7.805 1.00 91.38 78 LYS A CA 1
ATOM 582 C C . LYS A 1 78 ? 0.921 -5.501 -7.204 1.00 91.38 78 LYS A C 1
ATOM 584 O O . LYS A 1 78 ? 1.260 -5.707 -6.039 1.00 91.38 78 LYS A O 1
ATOM 589 N N . ALA A 1 79 ? 0.386 -6.453 -7.970 1.00 90.75 79 ALA A N 1
ATOM 590 C CA . ALA A 1 79 ? 0.073 -7.795 -7.476 1.00 90.75 79 ALA A CA 1
ATOM 591 C C . ALA A 1 79 ? 1.346 -8.573 -7.104 1.00 90.75 79 ALA A C 1
ATOM 593 O O . ALA A 1 79 ? 1.464 -9.136 -6.013 1.00 90.75 79 ALA A O 1
ATOM 594 N N . GLU A 1 80 ? 2.337 -8.547 -7.983 1.00 87.06 80 GLU A N 1
ATOM 595 C CA . GLU A 1 80 ? 3.625 -9.196 -7.807 1.00 87.06 80 GLU A CA 1
ATOM 596 C C . GLU A 1 80 ? 4.437 -8.549 -6.683 1.00 87.06 80 GLU A C 1
ATOM 598 O O . GLU A 1 80 ? 5.048 -9.267 -5.887 1.00 87.06 80 GLU A O 1
ATOM 603 N N . THR A 1 81 ? 4.398 -7.219 -6.564 1.00 88.06 81 THR A N 1
ATOM 604 C CA . THR A 1 81 ? 5.015 -6.486 -5.452 1.00 88.06 81 THR A CA 1
ATOM 605 C C . THR A 1 81 ? 4.376 -6.874 -4.121 1.00 88.06 81 THR A C 1
ATOM 607 O O . THR A 1 81 ? 5.091 -7.213 -3.174 1.00 88.06 81 THR A O 1
ATOM 610 N N . VAL A 1 82 ? 3.043 -6.953 -4.044 1.00 91.25 82 VAL A N 1
ATOM 611 C CA . VAL A 1 82 ? 2.335 -7.452 -2.852 1.00 91.25 82 VAL A CA 1
ATOM 612 C C . VAL A 1 82 ? 2.738 -8.894 -2.532 1.00 91.25 82 VAL A C 1
ATOM 614 O O . VAL A 1 82 ? 3.005 -9.212 -1.371 1.00 91.25 82 VAL A O 1
ATOM 617 N N . ALA A 1 83 ? 2.826 -9.773 -3.533 1.00 89.25 83 ALA A N 1
ATOM 618 C CA . ALA A 1 83 ? 3.221 -11.168 -3.346 1.00 89.25 83 ALA A CA 1
ATOM 619 C C . ALA A 1 83 ? 4.684 -11.313 -2.887 1.00 89.25 83 ALA A C 1
ATOM 621 O O . ALA A 1 83 ? 4.989 -12.128 -2.013 1.00 89.25 83 ALA A O 1
ATOM 622 N N . LEU A 1 84 ? 5.604 -10.526 -3.450 1.00 84.81 84 LEU A N 1
ATOM 623 C CA . LEU A 1 84 ? 7.005 -10.472 -3.033 1.00 84.81 84 LEU A CA 1
ATOM 624 C C . LEU A 1 84 ? 7.117 -10.014 -1.578 1.00 84.81 84 LEU A C 1
ATOM 626 O O . LEU A 1 84 ? 7.717 -10.710 -0.760 1.00 84.81 84 LEU A O 1
ATOM 630 N N . VAL A 1 85 ? 6.482 -8.893 -1.248 1.00 85.12 85 VAL A N 1
ATOM 631 C CA . VAL A 1 85 ? 6.503 -8.316 0.095 1.00 85.12 85 VAL A CA 1
ATOM 632 C C . VAL A 1 85 ? 5.900 -9.276 1.122 1.00 85.12 85 VAL A C 1
ATOM 634 O O . VAL A 1 85 ? 6.507 -9.508 2.167 1.00 85.12 85 VAL A O 1
ATOM 637 N N . LYS A 1 86 ? 4.750 -9.897 0.826 1.00 88.12 86 LYS A N 1
ATOM 638 C CA . LYS A 1 86 ? 4.142 -10.905 1.707 1.00 88.12 86 LYS A CA 1
ATOM 639 C C . LYS A 1 86 ? 5.104 -12.060 1.982 1.00 88.12 86 LYS A C 1
ATOM 641 O O . LYS A 1 86 ? 5.296 -12.400 3.145 1.00 88.12 86 LYS A O 1
ATOM 646 N N . ARG A 1 87 ? 5.762 -12.603 0.947 1.00 84.50 87 ARG A N 1
ATOM 647 C CA . ARG A 1 87 ? 6.760 -13.680 1.100 1.00 84.50 87 ARG A CA 1
ATOM 648 C C . ARG A 1 87 ? 7.934 -13.261 1.980 1.00 84.50 87 ARG A C 1
ATOM 650 O O . ARG A 1 87 ? 8.331 -14.030 2.852 1.00 84.50 87 ARG A O 1
ATOM 657 N N . VAL A 1 88 ? 8.456 -12.049 1.786 1.00 81.81 88 VAL A N 1
ATOM 658 C CA . VAL A 1 88 ? 9.517 -11.488 2.638 1.00 81.81 88 VAL A CA 1
ATOM 659 C C . VAL A 1 88 ? 9.049 -11.407 4.092 1.00 81.81 88 VAL A C 1
ATOM 661 O O . VAL A 1 88 ? 9.720 -11.910 4.990 1.00 81.81 88 VAL A O 1
ATOM 664 N N . MET A 1 89 ? 7.861 -10.850 4.333 1.00 81.25 89 MET A N 1
ATOM 665 C CA . MET A 1 89 ? 7.307 -10.720 5.682 1.00 81.25 89 MET A CA 1
ATOM 666 C C . MET A 1 89 ? 6.966 -12.066 6.323 1.00 81.25 89 MET A C 1
ATOM 668 O O . MET A 1 89 ? 7.030 -12.189 7.543 1.00 81.25 89 MET A O 1
ATOM 672 N N . ASP A 1 90 ? 6.529 -13.059 5.546 1.00 84.31 90 ASP A N 1
ATOM 673 C CA . ASP A 1 90 ? 6.255 -14.414 6.032 1.00 84.31 90 ASP A CA 1
ATOM 674 C C . ASP A 1 90 ? 7.532 -15.128 6.437 1.00 84.31 90 ASP A C 1
ATOM 676 O O . ASP A 1 90 ? 7.538 -15.814 7.453 1.00 84.31 90 ASP A O 1
ATOM 680 N N . ARG A 1 91 ? 8.622 -14.903 5.704 1.00 78.75 91 ARG A N 1
ATOM 681 C CA . ARG A 1 91 ? 9.933 -15.430 6.067 1.00 78.75 91 ARG A CA 1
ATOM 682 C C . ARG A 1 91 ? 10.510 -14.757 7.311 1.00 78.75 91 ARG A C 1
ATOM 684 O O . ARG A 1 91 ? 11.168 -15.420 8.099 1.00 78.75 91 ARG A O 1
ATOM 691 N N . ALA A 1 92 ? 10.206 -13.478 7.512 1.00 70.69 92 ALA A N 1
ATOM 692 C CA . ALA A 1 92 ? 10.615 -12.734 8.697 1.00 70.69 92 ALA A CA 1
ATOM 693 C C . ALA A 1 92 ? 9.775 -13.033 9.958 1.00 70.69 92 ALA A C 1
ATOM 695 O O . ALA A 1 92 ? 10.120 -12.559 11.041 1.00 70.69 92 ALA A O 1
ATOM 696 N N . LYS A 1 93 ? 8.670 -13.796 9.862 1.00 67.06 93 LYS A N 1
ATOM 697 C CA . LYS A 1 93 ? 7.860 -14.189 11.032 1.00 67.06 93 LYS A CA 1
ATOM 698 C C . LYS A 1 93 ? 8.707 -15.045 11.984 1.00 67.06 93 LYS A C 1
ATOM 700 O O . LYS A 1 93 ? 8.874 -16.237 11.761 1.00 67.06 93 LYS A O 1
ATOM 705 N N . GLY A 1 94 ? 9.201 -14.432 13.057 1.00 62.16 94 GLY A N 1
ATOM 706 C CA . GLY A 1 94 ? 10.001 -15.090 14.097 1.00 62.16 94 GLY A CA 1
ATOM 707 C C . GLY A 1 94 ? 11.199 -14.261 14.556 1.00 62.16 94 GLY A C 1
ATOM 708 O O . GLY A 1 94 ? 11.595 -14.369 15.713 1.00 62.16 94 GLY A O 1
ATOM 709 N N . ASN A 1 95 ? 11.700 -13.371 13.696 1.00 60.53 95 ASN A N 1
ATOM 710 C CA . ASN A 1 95 ? 12.778 -12.447 14.030 1.00 60.53 95 ASN A CA 1
ATOM 711 C C . ASN A 1 95 ? 12.184 -11.065 14.334 1.00 60.53 95 ASN A C 1
ATOM 713 O O . ASN A 1 95 ? 11.335 -10.564 13.591 1.00 60.53 95 ASN A O 1
ATOM 717 N N . ASP A 1 96 ? 12.613 -10.433 15.431 1.00 64.44 96 ASP A N 1
ATOM 718 C CA . ASP A 1 96 ? 12.358 -9.008 15.640 1.00 64.44 96 ASP A CA 1
ATOM 719 C C . ASP A 1 96 ? 13.140 -8.252 14.568 1.00 64.44 96 ASP A C 1
ATOM 721 O O . ASP A 1 96 ? 14.329 -8.012 14.719 1.00 64.44 96 ASP A O 1
ATOM 725 N N . ILE A 1 97 ? 12.491 -7.945 13.448 1.00 62.94 97 ILE A N 1
ATOM 726 C CA . ILE A 1 97 ? 13.094 -7.186 12.354 1.00 62.94 97 ILE A CA 1
ATOM 727 C C . ILE A 1 97 ? 12.951 -5.675 12.555 1.00 62.94 97 ILE A C 1
ATOM 729 O O . ILE A 1 97 ? 13.262 -4.918 11.641 1.00 62.94 97 ILE A O 1
ATOM 733 N N . SER A 1 98 ? 12.466 -5.213 13.717 1.00 62.38 98 SER A N 1
ATOM 734 C CA . SER A 1 98 ? 12.221 -3.787 13.977 1.00 62.38 98 SER A CA 1
ATOM 735 C C . SER A 1 98 ? 13.480 -2.933 13.765 1.00 62.38 98 SER A C 1
ATOM 737 O O . SER A 1 98 ? 13.378 -1.842 13.207 1.00 62.38 98 SER A O 1
ATOM 739 N N . TRP A 1 99 ? 14.663 -3.475 14.082 1.00 56.66 99 TRP A N 1
ATOM 740 C CA . TRP A 1 99 ? 15.971 -2.834 13.889 1.00 56.66 99 TRP A CA 1
ATOM 741 C C . TRP A 1 99 ? 16.363 -2.636 12.418 1.00 56.66 99 TRP A C 1
ATOM 743 O O . TRP A 1 99 ? 16.997 -1.639 12.076 1.00 56.66 99 TRP A O 1
ATOM 753 N N . ALA A 1 100 ? 15.967 -3.554 11.537 1.00 57.81 100 ALA A N 1
ATOM 754 C CA . ALA A 1 100 ? 16.370 -3.553 10.132 1.00 57.81 100 ALA A CA 1
ATOM 755 C C . ALA A 1 100 ? 15.620 -2.503 9.290 1.00 57.81 100 ALA A C 1
ATOM 757 O O . ALA A 1 100 ? 16.000 -2.202 8.161 1.00 57.81 100 ALA A O 1
ATOM 758 N N . TRP A 1 101 ? 14.556 -1.911 9.838 1.00 60.72 101 TRP A N 1
ATOM 759 C CA . TRP A 1 101 ? 13.831 -0.811 9.194 1.00 60.72 101 TRP A CA 1
ATOM 760 C C . TRP A 1 101 ? 14.407 0.571 9.498 1.00 60.72 101 TRP A C 1
ATOM 762 O O . TRP A 1 101 ? 14.049 1.522 8.801 1.00 60.72 101 TRP A O 1
ATOM 772 N N . ASP A 1 102 ? 15.241 0.666 10.535 1.00 56.56 102 ASP A N 1
ATOM 773 C CA . ASP A 1 102 ? 15.948 1.882 10.950 1.00 56.56 102 ASP A CA 1
ATOM 774 C C . ASP A 1 102 ? 17.417 1.869 10.474 1.00 56.56 102 ASP A C 1
ATOM 776 O O . ASP A 1 102 ? 18.117 2.870 10.615 1.00 56.56 102 ASP A O 1
ATOM 780 N N . SER A 1 103 ? 17.881 0.754 9.889 1.00 49.28 103 SER A N 1
ATOM 781 C CA . SER A 1 103 ? 19.206 0.642 9.265 1.00 49.28 103 SER A CA 1
ATOM 782 C C . SER A 1 103 ? 19.214 1.428 7.958 1.00 49.28 103 SER A C 1
ATOM 784 O O . SER A 1 103 ? 18.246 1.375 7.196 1.00 49.28 103 SER A O 1
ATOM 786 N N . GLY A 1 104 ? 20.257 2.216 7.746 1.00 52.66 104 GLY A N 1
ATOM 787 C CA . GLY A 1 104 ? 20.309 3.257 6.745 1.00 52.66 104 GLY A CA 1
ATOM 788 C C . GLY A 1 104 ? 20.411 2.757 5.313 1.00 52.66 104 GLY A C 1
ATOM 789 O O . GLY A 1 104 ? 20.130 1.611 4.966 1.00 52.66 104 GLY A O 1
ATOM 790 N N . GLY A 1 105 ? 20.675 3.722 4.438 1.00 51.12 105 GLY A N 1
ATOM 791 C CA . GLY A 1 105 ? 20.463 3.586 3.004 1.00 51.12 105 GLY A CA 1
ATOM 792 C C . GLY A 1 105 ? 21.264 2.451 2.350 1.00 51.12 105 GLY A C 1
ATOM 793 O O . GLY A 1 105 ? 22.137 1.858 2.974 1.00 51.12 105 GLY A O 1
ATOM 794 N N . PRO A 1 106 ? 21.045 2.200 1.044 1.00 51.06 106 PRO A N 1
ATOM 795 C CA . PRO A 1 106 ? 21.780 1.203 0.243 1.00 51.06 106 PRO A CA 1
ATOM 796 C C . PRO A 1 106 ? 23.277 1.154 0.515 1.00 51.06 106 PRO A C 1
ATOM 798 O O . PRO A 1 106 ? 23.883 0.094 0.459 1.00 51.06 106 PRO A O 1
ATOM 801 N N . HIS A 1 107 ? 23.862 2.318 0.781 1.00 54.38 107 HIS A N 1
ATOM 802 C CA . HIS A 1 107 ? 25.273 2.467 1.062 1.00 54.38 107 HIS A CA 1
ATOM 803 C C . HIS A 1 107 ? 25.742 1.600 2.233 1.00 54.38 107 HIS A C 1
ATOM 805 O O . HIS A 1 107 ? 26.815 1.026 2.151 1.00 54.38 107 HIS A O 1
ATOM 811 N N . GLU A 1 108 ? 24.941 1.445 3.283 1.00 54.12 108 GLU A N 1
ATOM 812 C CA . GLU A 1 108 ? 25.294 0.621 4.441 1.00 54.12 108 GLU A CA 1
ATOM 813 C C . GLU A 1 108 ? 25.209 -0.873 4.115 1.00 54.12 108 GLU A C 1
ATOM 815 O O . GLU A 1 108 ? 26.066 -1.635 4.553 1.00 54.12 108 GLU A O 1
ATOM 820 N N . ALA A 1 109 ? 24.247 -1.280 3.278 1.00 50.22 109 ALA A N 1
ATOM 821 C CA . ALA A 1 109 ? 24.163 -2.649 2.771 1.00 50.22 109 ALA A CA 1
ATOM 822 C C . ALA A 1 109 ? 25.347 -2.987 1.842 1.00 50.22 109 ALA A C 1
ATOM 824 O O . ALA A 1 109 ? 25.982 -4.023 2.024 1.00 50.22 109 ALA A O 1
ATOM 825 N N . PHE A 1 110 ? 25.700 -2.092 0.910 1.00 52.62 110 PHE A N 1
ATOM 826 C CA . PHE A 1 110 ? 26.848 -2.267 0.009 1.00 52.62 110 PHE A CA 1
ATOM 827 C C . PHE A 1 110 ? 28.192 -2.215 0.748 1.00 52.62 110 PHE A C 1
ATOM 829 O O . PHE A 1 110 ? 29.044 -3.060 0.508 1.00 52.62 110 PHE A O 1
ATOM 836 N N . GLN A 1 111 ? 28.381 -1.283 1.689 1.00 56.06 111 GLN A N 1
ATOM 837 C CA . GLN A 1 111 ? 29.589 -1.233 2.526 1.00 56.06 111 GLN A CA 1
ATOM 838 C C . GLN A 1 111 ? 29.742 -2.471 3.414 1.00 56.06 111 GLN A C 1
ATOM 840 O O . GLN A 1 111 ? 30.850 -2.803 3.837 1.00 56.06 111 GLN A O 1
ATOM 845 N N . PHE A 1 112 ? 28.631 -3.101 3.793 1.00 48.88 112 PHE A N 1
ATOM 846 C CA . PHE A 1 112 ? 28.666 -4.330 4.566 1.00 48.88 112 PHE A CA 1
ATOM 847 C C . PHE A 1 112 ? 29.041 -5.525 3.686 1.00 48.88 112 PHE A C 1
ATOM 849 O O . PHE A 1 112 ? 29.896 -6.311 4.083 1.00 48.88 112 PHE A O 1
ATOM 856 N N . GLU A 1 113 ? 28.449 -5.641 2.492 1.00 47.25 113 GLU A N 1
ATOM 857 C CA . GLU A 1 113 ? 28.833 -6.640 1.485 1.00 47.25 113 GLU A CA 1
ATOM 858 C C . GLU A 1 113 ? 30.324 -6.522 1.134 1.00 47.25 113 GLU A C 1
ATOM 860 O O . GLU A 1 113 ? 31.046 -7.512 1.177 1.00 47.25 113 GLU A O 1
ATOM 865 N N . GLU A 1 114 ? 30.814 -5.301 0.914 1.00 57.97 114 GLU A N 1
ATOM 866 C CA . GLU A 1 114 ? 32.230 -5.008 0.674 1.00 57.97 114 GLU A CA 1
ATOM 867 C C . GLU A 1 114 ? 33.124 -5.463 1.841 1.00 57.97 114 GLU A C 1
ATOM 869 O O . GLU A 1 114 ? 34.146 -6.106 1.615 1.00 57.97 114 GLU A O 1
ATOM 874 N N . ARG A 1 115 ? 32.713 -5.216 3.096 1.00 55.66 115 ARG A N 1
ATOM 875 C CA . ARG A 1 115 ? 33.439 -5.672 4.297 1.00 55.66 115 ARG A CA 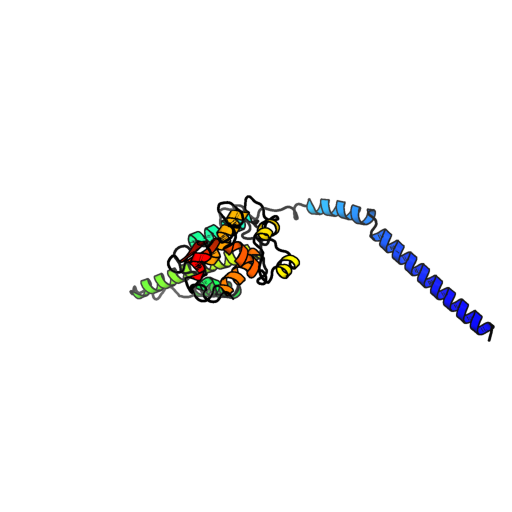1
ATOM 876 C C . ARG A 1 115 ? 33.445 -7.192 4.470 1.00 55.66 115 ARG A C 1
ATOM 878 O O . ARG A 1 115 ? 34.445 -7.744 4.927 1.00 55.66 115 ARG A O 1
ATOM 885 N N . ALA A 1 116 ? 32.339 -7.856 4.139 1.00 50.06 116 ALA A N 1
ATOM 886 C CA . ALA A 1 116 ? 32.209 -9.310 4.206 1.00 50.06 116 ALA A CA 1
ATOM 887 C C . ALA A 1 116 ? 33.049 -10.005 3.121 1.00 50.06 116 ALA A C 1
ATOM 889 O O . ALA A 1 116 ? 33.671 -11.029 3.384 1.00 50.06 116 ALA A O 1
ATOM 890 N N . LEU A 1 117 ? 33.117 -9.418 1.923 1.00 50.19 117 LEU A N 1
ATOM 891 C CA . LEU A 1 117 ? 33.973 -9.893 0.834 1.00 50.19 117 LEU A CA 1
ATOM 892 C C . LEU A 1 117 ? 35.456 -9.601 1.104 1.00 50.19 117 LEU A C 1
ATOM 894 O O . LEU A 1 117 ? 36.312 -10.402 0.750 1.00 50.19 117 LEU A O 1
ATOM 898 N N . SER A 1 118 ? 35.783 -8.505 1.797 1.00 59.06 118 SER A N 1
ATOM 899 C CA . SER A 1 118 ? 37.167 -8.201 2.186 1.00 59.06 118 SER A CA 1
ATOM 900 C C . SER A 1 118 ? 37.685 -9.042 3.358 1.00 59.06 118 SER A C 1
ATOM 902 O O . SER A 1 118 ? 38.856 -8.933 3.706 1.00 59.06 118 SER A O 1
ATOM 904 N N . THR A 1 119 ? 36.837 -9.843 4.018 1.00 52.59 119 THR A N 1
ATOM 905 C CA . THR A 1 119 ? 37.262 -10.717 5.130 1.00 52.59 119 THR A CA 1
ATOM 906 C C . THR A 1 119 ? 37.820 -12.070 4.666 1.00 52.59 119 THR A C 1
ATOM 908 O O . THR A 1 119 ? 38.211 -12.879 5.506 1.00 52.59 119 THR A O 1
ATOM 911 N N . GLU A 1 120 ? 37.926 -12.305 3.351 1.00 52.16 120 GLU A N 1
ATOM 912 C CA . GLU A 1 120 ? 38.574 -13.496 2.768 1.00 52.16 120 GLU A CA 1
ATOM 913 C C . GLU A 1 120 ? 40.087 -13.606 3.070 1.00 52.16 120 GLU A C 1
ATOM 915 O O . GLU A 1 120 ? 40.678 -14.652 2.813 1.00 52.16 120 GLU A O 1
ATOM 920 N N . ASP A 1 121 ? 40.702 -12.598 3.701 1.00 46.75 121 ASP A N 1
ATOM 921 C CA . ASP A 1 121 ? 42.118 -12.610 4.109 1.00 46.75 121 ASP A CA 1
ATOM 922 C C . ASP A 1 121 ? 42.398 -13.244 5.490 1.00 46.75 121 ASP A C 1
ATOM 924 O O . ASP A 1 121 ? 43.536 -13.215 5.966 1.00 46.75 121 ASP A O 1
ATOM 928 N N . ILE A 1 122 ? 41.411 -13.859 6.157 1.00 50.38 122 ILE A N 1
ATOM 929 C CA . ILE A 1 122 ? 41.691 -14.661 7.363 1.00 50.38 122 ILE A CA 1
ATOM 930 C C . ILE A 1 122 ? 42.257 -16.017 6.920 1.00 50.38 122 ILE A C 1
ATOM 932 O O . ILE A 1 122 ? 41.539 -16.991 6.684 1.00 50.38 122 ILE A O 1
ATOM 936 N N . THR A 1 123 ? 43.577 -16.042 6.761 1.00 46.97 123 THR A N 1
ATOM 937 C CA . THR A 1 123 ? 44.366 -17.196 6.340 1.00 46.97 123 THR A CA 1
ATOM 938 C C . THR A 1 123 ? 44.168 -18.403 7.261 1.00 46.97 123 THR A C 1
ATOM 940 O O . THR A 1 123 ? 44.022 -18.319 8.478 1.00 46.97 123 THR A O 1
ATOM 943 N N . SER A 1 124 ? 44.152 -19.575 6.635 1.00 48.84 124 SER A N 1
ATOM 944 C CA . SER A 1 124 ? 43.716 -20.865 7.169 1.00 48.84 124 SER A CA 1
ATOM 945 C C . SER A 1 124 ? 44.630 -21.532 8.209 1.00 48.84 124 SER A C 1
ATOM 947 O O . SER A 1 124 ? 44.460 -22.728 8.450 1.00 48.84 124 SER A O 1
ATOM 949 N N . GLU A 1 125 ? 45.608 -20.830 8.787 1.00 49.25 125 GLU A N 1
ATOM 950 C CA . GLU A 1 125 ? 46.674 -21.465 9.584 1.00 49.25 125 GLU A CA 1
ATOM 951 C C . GLU A 1 125 ? 46.438 -21.486 11.105 1.00 49.25 125 GLU A C 1
ATOM 953 O O . GLU A 1 125 ? 46.977 -22.368 11.765 1.00 49.25 125 GLU A O 1
ATOM 958 N N . ASP A 1 126 ? 45.523 -20.685 11.659 1.00 46.34 126 ASP A N 1
ATOM 959 C CA . ASP A 1 126 ? 45.182 -20.727 13.098 1.00 46.34 126 ASP A CA 1
ATOM 960 C C . ASP A 1 126 ? 43.997 -21.671 13.411 1.00 46.34 126 ASP A C 1
ATOM 962 O O . ASP A 1 126 ? 43.083 -21.363 14.181 1.00 46.34 126 ASP A O 1
ATOM 966 N N . ARG A 1 127 ? 43.984 -22.857 12.786 1.00 48.12 127 ARG A N 1
ATOM 967 C CA . ARG A 1 127 ? 42.954 -23.900 12.970 1.00 48.12 127 ARG A CA 1
ATOM 968 C C . ARG A 1 127 ? 43.273 -24.842 14.138 1.00 48.12 127 ARG A C 1
ATOM 970 O O . ARG A 1 127 ? 43.353 -26.055 13.952 1.00 48.12 127 ARG A O 1
ATOM 977 N N . GLU A 1 128 ? 43.398 -24.306 15.350 1.00 45.16 128 GLU A N 1
ATOM 978 C CA . GLU A 1 128 ? 43.292 -25.122 16.567 1.00 45.16 128 GLU A CA 1
ATOM 979 C C . GLU A 1 128 ? 41.879 -25.020 17.160 1.00 45.16 128 GLU A C 1
ATOM 981 O O . GLU A 1 128 ? 41.364 -23.943 17.468 1.00 45.16 128 GLU A O 1
ATOM 986 N N . PHE A 1 129 ? 41.234 -26.184 17.255 1.00 46.03 129 PHE A N 1
ATOM 987 C CA . PHE A 1 129 ? 39.847 -26.403 17.666 1.00 46.03 129 PHE A CA 1
ATOM 988 C C . PHE A 1 129 ? 39.610 -25.864 19.085 1.00 46.03 129 PHE A C 1
ATOM 990 O O . PHE A 1 129 ? 39.986 -26.488 20.076 1.00 46.03 129 PHE A O 1
ATOM 997 N N . ASN A 1 130 ? 38.978 -24.696 19.186 1.00 41.00 130 ASN A N 1
ATOM 998 C CA . ASN A 1 130 ? 38.648 -24.052 20.453 1.00 41.00 130 ASN A CA 1
ATOM 999 C C . ASN A 1 130 ? 37.147 -23.743 20.471 1.00 41.00 130 ASN A C 1
ATOM 1001 O O . ASN A 1 130 ? 36.605 -23.308 19.459 1.00 41.00 130 ASN A O 1
ATOM 1005 N N . LEU A 1 131 ? 36.483 -23.920 21.617 1.00 43.00 131 LEU A N 1
ATOM 1006 C CA . LEU A 1 131 ? 35.039 -23.696 21.841 1.00 43.00 131 LEU A CA 1
ATOM 1007 C C . LEU A 1 131 ? 34.546 -22.295 21.385 1.00 43.00 131 LEU A C 1
ATOM 1009 O O . LEU A 1 131 ? 33.353 -22.069 21.200 1.00 43.00 131 LEU A O 1
ATOM 1013 N N . GLY A 1 132 ? 35.472 -21.353 21.177 1.00 43.47 132 GLY A N 1
ATOM 1014 C CA . GLY A 1 132 ? 35.227 -20.041 20.577 1.00 43.47 132 GLY A CA 1
ATOM 1015 C C . GLY A 1 132 ? 34.891 -20.059 19.080 1.00 43.47 132 GLY A C 1
ATOM 1016 O O . GLY A 1 132 ? 34.267 -19.113 18.618 1.00 43.47 132 GLY A O 1
ATOM 1017 N N . TRP A 1 133 ? 35.222 -21.115 18.327 1.00 37.88 133 TRP A N 1
ATOM 1018 C CA . TRP A 1 133 ? 34.835 -21.253 16.917 1.00 37.88 133 TRP A CA 1
ATOM 1019 C C . TRP A 1 133 ? 33.359 -21.594 16.749 1.00 37.88 133 TRP A C 1
ATOM 1021 O O . TRP A 1 133 ? 32.762 -21.130 15.790 1.00 37.88 133 TRP A O 1
ATOM 1031 N N . ASP A 1 134 ? 32.739 -22.317 17.686 1.00 42.75 134 ASP A N 1
ATOM 1032 C CA . ASP A 1 134 ? 31.286 -22.517 17.653 1.00 42.75 134 ASP A CA 1
ATOM 1033 C C . ASP A 1 134 ? 30.563 -21.193 17.904 1.00 42.75 134 ASP A C 1
ATOM 1035 O O . ASP A 1 134 ? 29.597 -20.892 17.212 1.00 42.75 134 ASP A O 1
ATOM 1039 N N . ILE A 1 135 ? 31.073 -20.353 18.815 1.00 48.84 135 ILE A N 1
ATOM 1040 C CA . ILE A 1 135 ? 30.552 -18.998 19.048 1.00 48.84 135 ILE A CA 1
ATOM 1041 C C . ILE A 1 135 ? 30.809 -18.103 17.832 1.00 48.84 135 ILE A C 1
ATOM 1043 O O . ILE A 1 135 ? 29.874 -17.464 17.375 1.00 48.84 135 ILE A O 1
ATOM 1047 N N . ALA A 1 136 ? 32.013 -18.106 17.254 1.00 47.12 136 ALA A N 1
ATOM 1048 C CA . ALA A 1 136 ? 32.337 -17.314 16.068 1.00 47.12 136 ALA A CA 1
ATOM 1049 C C . ALA A 1 136 ? 31.559 -17.778 14.825 1.00 47.12 136 ALA A C 1
ATOM 1051 O O . ALA A 1 136 ? 31.114 -16.952 14.040 1.00 47.12 136 ALA A O 1
ATOM 1052 N N . LEU A 1 137 ? 31.323 -19.081 14.651 1.00 47.75 137 LEU A N 1
ATOM 1053 C CA . LEU A 1 137 ? 30.498 -19.631 13.574 1.00 47.75 137 LEU A CA 1
ATOM 1054 C C . LEU A 1 137 ? 29.013 -19.339 13.814 1.00 47.75 137 LEU A C 1
ATOM 1056 O O . LEU A 1 137 ? 28.304 -19.047 12.858 1.00 47.75 137 LEU A O 1
ATOM 1060 N N . LEU A 1 138 ? 28.535 -19.359 15.064 1.00 51.59 138 LEU A N 1
ATOM 1061 C CA . LEU A 1 138 ? 27.195 -18.886 15.433 1.00 51.59 138 LEU A CA 1
ATOM 1062 C C . LEU A 1 138 ? 27.053 -17.375 15.254 1.00 51.59 138 LEU A C 1
ATOM 1064 O O . LEU A 1 138 ? 25.984 -16.924 14.865 1.00 51.59 138 LEU A O 1
ATOM 1068 N N . GLU A 1 139 ? 28.096 -16.592 15.510 1.00 52.06 139 GLU A N 1
ATOM 1069 C CA . GLU A 1 139 ? 28.133 -15.147 15.293 1.00 52.06 139 GLU A CA 1
ATOM 1070 C C . GLU A 1 139 ? 28.182 -14.823 13.805 1.00 52.06 139 GLU A C 1
ATOM 1072 O O . GLU A 1 139 ? 27.420 -13.971 13.365 1.00 52.06 139 GLU A O 1
ATOM 1077 N N . VAL A 1 140 ? 28.981 -15.536 13.008 1.00 52.31 140 VAL A N 1
ATOM 1078 C CA . VAL A 1 140 ? 29.003 -15.436 11.544 1.00 52.31 140 VAL A CA 1
ATOM 1079 C C . VAL A 1 140 ? 27.675 -15.911 10.970 1.00 52.31 140 VAL A C 1
ATOM 1081 O O . VAL A 1 140 ? 27.095 -15.197 10.171 1.00 52.31 140 VAL A O 1
ATOM 1084 N N . ALA A 1 141 ? 27.114 -17.035 11.418 1.00 52.44 141 ALA A N 1
ATOM 1085 C CA . ALA A 1 141 ? 25.804 -17.508 10.978 1.00 52.44 141 ALA A CA 1
ATOM 1086 C C . ALA A 1 141 ? 24.687 -16.538 11.386 1.00 52.44 141 ALA A C 1
ATOM 1088 O O . ALA A 1 141 ? 23.841 -16.214 10.559 1.00 52.44 141 ALA A O 1
ATOM 1089 N N . HIS A 1 142 ? 24.697 -16.002 12.611 1.00 57.59 142 HIS A N 1
ATOM 1090 C CA . HIS A 1 142 ? 23.781 -14.934 13.020 1.00 57.59 142 HIS A CA 1
ATOM 1091 C C . HIS A 1 142 ? 23.993 -13.664 12.204 1.00 57.59 142 HIS A C 1
ATOM 1093 O O . HIS A 1 142 ? 23.019 -12.995 11.880 1.00 57.59 142 HIS A O 1
ATOM 1099 N N . THR A 1 143 ? 25.230 -13.323 11.860 1.00 58.59 143 THR A N 1
ATOM 1100 C CA . THR A 1 143 ? 25.562 -12.151 11.048 1.00 58.59 143 THR A CA 1
ATOM 1101 C C . THR A 1 143 ? 25.114 -12.349 9.605 1.00 58.59 143 THR A C 1
ATOM 1103 O O . THR A 1 143 ? 24.513 -11.447 9.042 1.00 58.59 143 THR A O 1
ATOM 1106 N N . CYS A 1 144 ? 25.286 -13.539 9.030 1.00 54.41 144 CYS A N 1
ATOM 1107 C CA . CYS A 1 144 ? 24.780 -13.928 7.719 1.00 54.41 144 CYS A CA 1
ATOM 1108 C C . CYS A 1 144 ? 23.250 -13.989 7.700 1.00 54.41 144 CYS A C 1
ATOM 1110 O O . CYS A 1 144 ? 22.645 -13.564 6.724 1.00 54.41 144 CYS A O 1
ATOM 1112 N N . LEU A 1 145 ? 22.605 -14.462 8.771 1.00 59.34 145 LEU A N 1
ATOM 1113 C CA . LEU A 1 145 ? 21.146 -14.445 8.918 1.00 59.34 145 LEU A CA 1
ATOM 1114 C C . LEU A 1 145 ? 20.619 -13.014 9.067 1.00 59.34 145 LEU A C 1
ATOM 1116 O O . LEU A 1 145 ? 19.649 -12.654 8.410 1.00 59.34 145 LEU A O 1
ATOM 1120 N N . ARG A 1 146 ? 21.294 -12.163 9.850 1.00 63.12 146 ARG A N 1
ATOM 1121 C CA . ARG A 1 146 ? 20.990 -10.727 9.940 1.00 63.12 146 ARG A CA 1
ATOM 1122 C C . ARG A 1 146 ? 21.222 -10.024 8.610 1.00 63.12 146 ARG A C 1
ATOM 1124 O O . ARG A 1 146 ? 20.411 -9.185 8.234 1.00 63.12 146 ARG A O 1
ATOM 1131 N N . LEU A 1 147 ? 22.283 -10.365 7.885 1.00 63.47 147 LEU A N 1
ATOM 1132 C CA . LEU A 1 147 ? 22.570 -9.842 6.552 1.00 63.47 147 LEU A CA 1
ATOM 1133 C C . LEU A 1 147 ? 21.480 -10.265 5.572 1.00 63.47 147 LEU A C 1
ATOM 1135 O O . LEU A 1 147 ? 20.970 -9.438 4.829 1.00 63.47 147 LEU A O 1
ATOM 1139 N N . TYR A 1 148 ? 21.076 -11.531 5.615 1.00 65.06 148 TYR A N 1
ATOM 1140 C CA . TYR A 1 148 ? 19.998 -12.061 4.797 1.00 65.06 148 TYR A CA 1
ATOM 1141 C C . TYR A 1 148 ? 18.673 -11.345 5.085 1.00 65.06 148 TYR A C 1
ATOM 1143 O O . TYR A 1 148 ? 18.017 -10.879 4.155 1.00 65.06 148 TYR A O 1
ATOM 1151 N N . ASP A 1 149 ? 18.319 -11.161 6.357 1.00 66.31 149 ASP A N 1
ATOM 1152 C CA . ASP A 1 149 ? 17.131 -10.404 6.761 1.00 66.31 149 ASP A CA 1
ATOM 1153 C C . ASP A 1 149 ? 17.231 -8.928 6.337 1.00 66.31 149 ASP A C 1
ATOM 1155 O O . ASP A 1 149 ? 16.263 -8.363 5.828 1.00 66.31 149 ASP A O 1
ATOM 1159 N N . THR A 1 150 ? 18.416 -8.317 6.448 1.00 66.56 150 THR A N 1
ATOM 1160 C CA . THR A 1 150 ? 18.689 -6.938 6.003 1.00 66.56 150 THR A CA 1
ATOM 1161 C C . THR A 1 150 ? 18.530 -6.803 4.492 1.00 66.56 150 THR A C 1
ATOM 1163 O O . THR A 1 150 ? 17.882 -5.867 4.024 1.00 66.56 150 THR A O 1
ATOM 1166 N N . ILE A 1 151 ? 19.061 -7.749 3.713 1.00 67.50 151 ILE A N 1
ATOM 1167 C CA . ILE A 1 151 ? 18.912 -7.799 2.255 1.00 67.50 151 ILE A CA 1
ATOM 1168 C C . ILE A 1 151 ? 17.438 -7.962 1.894 1.00 67.50 151 ILE A C 1
ATOM 1170 O O . ILE A 1 151 ? 16.937 -7.222 1.053 1.00 67.50 151 ILE A O 1
ATOM 1174 N N . LEU A 1 152 ? 16.711 -8.872 2.545 1.00 70.50 152 LEU A N 1
ATOM 1175 C CA . LEU A 1 152 ? 15.283 -9.064 2.294 1.00 70.50 152 LEU A CA 1
ATOM 1176 C C . LEU A 1 152 ? 14.464 -7.806 2.606 1.00 70.50 152 LEU A C 1
ATOM 1178 O O . LEU A 1 152 ? 13.559 -7.452 1.848 1.00 70.50 152 LEU A O 1
ATOM 1182 N N . ILE A 1 153 ? 14.791 -7.100 3.685 1.00 70.62 153 ILE A N 1
ATOM 1183 C CA . ILE A 1 153 ? 14.117 -5.855 4.071 1.00 70.62 153 ILE A CA 1
ATOM 1184 C C . ILE A 1 153 ? 14.468 -4.723 3.112 1.00 70.62 153 ILE A C 1
ATOM 1186 O O . ILE A 1 153 ? 13.592 -3.963 2.705 1.00 70.62 153 ILE A O 1
ATOM 1190 N N . THR A 1 154 ? 15.720 -4.653 2.678 1.00 70.69 154 THR A N 1
ATOM 1191 C CA . THR A 1 154 ? 16.178 -3.710 1.658 1.00 70.69 154 THR A CA 1
ATOM 1192 C C . THR A 1 154 ? 15.459 -3.961 0.330 1.00 70.69 154 THR A C 1
ATOM 1194 O O . THR A 1 154 ? 14.881 -3.040 -0.246 1.00 70.69 154 THR A O 1
ATOM 1197 N N . LEU A 1 155 ? 15.383 -5.220 -0.113 1.00 71.38 155 LEU A N 1
ATOM 1198 C CA . LEU A 1 155 ? 14.614 -5.639 -1.288 1.00 71.38 155 LEU A CA 1
ATOM 1199 C C . LEU A 1 155 ? 13.142 -5.247 -1.160 1.00 71.38 155 LEU A C 1
ATOM 1201 O O . LEU A 1 155 ? 12.566 -4.711 -2.100 1.00 71.38 155 LEU A O 1
ATOM 1205 N N . HIS A 1 156 ? 12.540 -5.446 0.010 1.00 76.81 156 HIS A N 1
ATOM 1206 C CA . HIS A 1 156 ? 11.182 -4.995 0.284 1.00 76.81 156 HIS A CA 1
ATOM 1207 C C . HIS A 1 156 ? 11.047 -3.474 0.134 1.00 76.81 156 HIS A C 1
ATOM 1209 O O . HIS A 1 156 ? 10.132 -3.005 -0.540 1.00 76.81 156 HIS A O 1
ATOM 1215 N N . GLN A 1 157 ? 11.934 -2.680 0.743 1.00 78.44 157 GLN A N 1
ATOM 1216 C CA . GLN A 1 157 ? 11.898 -1.216 0.624 1.00 78.44 157 GLN A CA 1
ATOM 1217 C C . GLN A 1 157 ? 11.985 -0.761 -0.837 1.00 78.44 157 GLN A C 1
ATOM 1219 O O . GLN A 1 157 ? 11.274 0.162 -1.238 1.00 78.44 157 GLN A O 1
ATOM 1224 N N . TYR A 1 158 ? 12.813 -1.432 -1.632 1.00 75.81 158 TYR A N 1
ATOM 1225 C CA . TYR A 1 158 ? 12.954 -1.145 -3.051 1.00 75.81 158 TYR A CA 1
ATOM 1226 C C . TYR A 1 158 ? 11.775 -1.602 -3.897 1.00 75.81 158 TYR A C 1
ATOM 1228 O O . TYR A 1 158 ? 11.385 -0.865 -4.797 1.00 75.81 158 TYR A O 1
ATOM 1236 N N . ALA A 1 159 ? 11.158 -2.738 -3.571 1.00 81.62 159 ALA A N 1
ATOM 1237 C CA . ALA A 1 159 ? 9.936 -3.188 -4.230 1.00 81.62 159 ALA A CA 1
ATOM 1238 C C . ALA A 1 159 ? 8.826 -2.139 -4.111 1.00 81.62 159 ALA A C 1
ATOM 1240 O O . ALA A 1 159 ? 8.181 -1.821 -5.099 1.00 81.62 159 ALA A O 1
ATOM 1241 N N . PHE A 1 160 ? 8.678 -1.511 -2.940 1.00 84.81 160 PHE A N 1
ATOM 1242 C CA . PHE A 1 160 ? 7.754 -0.386 -2.797 1.00 84.81 160 PHE A CA 1
ATOM 1243 C C . PHE A 1 160 ? 8.187 0.857 -3.569 1.00 84.81 160 PHE A C 1
ATOM 1245 O O . PHE A 1 160 ? 7.330 1.552 -4.092 1.00 84.81 160 PHE A O 1
ATOM 1252 N N . ARG A 1 161 ? 9.483 1.185 -3.603 1.00 81.00 161 ARG A N 1
ATOM 1253 C CA . ARG A 1 161 ? 9.975 2.455 -4.162 1.00 81.00 161 ARG A CA 1
ATOM 1254 C C . ARG A 1 161 ? 10.021 2.485 -5.689 1.00 81.00 161 ARG A C 1
ATOM 1256 O O . ARG A 1 161 ? 9.848 3.552 -6.267 1.00 81.00 161 ARG A O 1
ATOM 1263 N N . PHE A 1 162 ? 10.347 1.360 -6.313 1.00 77.81 162 PHE A N 1
ATOM 1264 C CA . PHE A 1 162 ? 10.571 1.273 -7.757 1.00 77.81 162 PHE A CA 1
ATOM 1265 C C . PHE A 1 162 ? 9.347 0.796 -8.541 1.00 77.81 162 PHE A C 1
ATOM 1267 O O . PHE A 1 162 ? 9.387 0.804 -9.767 1.00 77.81 162 PHE A O 1
ATOM 1274 N N . ASP A 1 163 ? 8.286 0.378 -7.857 1.00 86.69 163 ASP A N 1
ATOM 1275 C CA . ASP A 1 163 ? 6.989 0.098 -8.472 1.00 86.69 163 ASP A CA 1
ATOM 1276 C C . ASP A 1 163 ? 6.042 1.293 -8.308 1.00 86.69 163 ASP A C 1
ATOM 1278 O O . ASP A 1 163 ? 6.315 2.198 -7.524 1.00 86.69 163 ASP A O 1
ATOM 1282 N N . GLU A 1 164 ? 4.922 1.308 -9.025 1.00 91.12 164 GLU A N 1
ATOM 1283 C CA . GLU A 1 164 ? 3.881 2.319 -8.835 1.00 91.12 164 GLU A CA 1
ATOM 1284 C C . GLU A 1 164 ? 3.329 2.309 -7.397 1.00 91.12 164 GLU A C 1
ATOM 1286 O O . GLU A 1 164 ? 3.291 1.257 -6.746 1.00 91.12 164 GLU A O 1
ATOM 1291 N N . PRO A 1 165 ? 2.829 3.452 -6.880 1.00 94.75 165 PRO A N 1
ATOM 1292 C CA . PRO A 1 165 ? 2.206 3.482 -5.564 1.00 94.75 165 PRO A CA 1
ATOM 1293 C C . PRO A 1 165 ? 1.048 2.478 -5.505 1.00 94.75 165 PRO A C 1
ATOM 1295 O O . PRO A 1 165 ? 0.109 2.519 -6.310 1.00 94.75 165 PRO A O 1
ATOM 1298 N N . LEU A 1 166 ? 1.099 1.579 -4.519 1.00 95.75 166 LEU A N 1
ATOM 1299 C CA . LEU A 1 166 ? 0.056 0.572 -4.313 1.00 95.75 166 LEU A CA 1
ATOM 1300 C C . LEU A 1 166 ? -1.311 1.218 -4.055 1.00 95.75 166 LEU A C 1
ATOM 1302 O O . LEU A 1 166 ? -2.336 0.675 -4.460 1.00 95.75 166 LEU A O 1
ATOM 1306 N N . ILE A 1 167 ? -1.319 2.385 -3.408 1.00 97.31 167 ILE A N 1
ATOM 1307 C CA . ILE A 1 167 ? -2.497 3.228 -3.215 1.00 97.31 167 ILE A CA 1
ATOM 1308 C C . ILE A 1 167 ? -2.239 4.538 -3.971 1.00 97.31 167 ILE A C 1
ATOM 1310 O O . ILE A 1 167 ? -1.589 5.440 -3.431 1.00 97.31 167 ILE A O 1
ATOM 1314 N N . PRO A 1 168 ? -2.696 4.646 -5.231 1.00 96.88 168 PRO A N 1
ATOM 1315 C CA . PRO A 1 168 ? -2.465 5.835 -6.035 1.00 96.88 168 PRO A CA 1
ATOM 1316 C C . PRO A 1 168 ? -3.281 6.997 -5.462 1.00 96.88 168 PRO A C 1
ATOM 1318 O O . PRO A 1 168 ? -4.506 6.950 -5.451 1.00 96.88 168 PRO A O 1
ATOM 1321 N N . LEU A 1 169 ? -2.602 8.036 -4.970 1.00 97.44 169 LEU A N 1
ATOM 1322 C CA . LEU A 1 169 ? -3.237 9.262 -4.485 1.00 97.44 169 LEU A CA 1
ATOM 1323 C C . LEU A 1 169 ? -2.574 10.472 -5.124 1.00 97.44 169 LEU A C 1
ATOM 1325 O O . LEU A 1 169 ? -1.349 10.604 -5.132 1.00 97.44 169 LEU A O 1
ATOM 1329 N N . SER A 1 170 ? -3.389 11.399 -5.609 1.00 97.44 170 SER A N 1
ATOM 1330 C CA . SER A 1 170 ? -2.894 12.672 -6.118 1.00 97.44 170 SER A CA 1
ATOM 1331 C C . SER A 1 170 ? -2.464 13.605 -4.980 1.00 97.44 170 SER A C 1
ATOM 1333 O O . SER A 1 170 ? -3.009 13.589 -3.872 1.00 97.44 170 SER A O 1
ATOM 1335 N N . THR A 1 171 ? -1.546 14.530 -5.269 1.00 97.50 171 THR A N 1
ATOM 1336 C CA . THR A 1 171 ? -1.153 15.595 -4.325 1.00 97.50 171 THR A CA 1
ATOM 1337 C C . THR A 1 171 ? -2.352 16.436 -3.862 1.00 97.50 171 THR A C 1
ATOM 1339 O O . THR A 1 171 ? -2.377 16.915 -2.724 1.00 97.50 171 THR A O 1
ATOM 1342 N N . GLY A 1 172 ? -3.365 16.597 -4.723 1.00 98.19 172 GLY A N 1
ATOM 1343 C CA . GLY A 1 172 ? -4.607 17.297 -4.401 1.00 98.19 172 GLY A CA 1
ATOM 1344 C C . GLY A 1 172 ? -5.449 16.561 -3.357 1.00 98.19 172 GLY A C 1
ATOM 1345 O O . GLY A 1 172 ? -5.928 17.187 -2.412 1.00 98.19 172 GLY A O 1
ATOM 1346 N N . GLU A 1 173 ? -5.588 15.240 -3.475 1.00 98.12 173 GLU A N 1
ATOM 1347 C CA . GLU A 1 173 ? -6.290 14.409 -2.485 1.00 98.12 173 GLU A CA 1
ATOM 1348 C C . GLU A 1 173 ? -5.548 14.365 -1.154 1.00 98.12 173 GLU A C 1
ATOM 1350 O O . GLU A 1 173 ? -6.164 14.577 -0.109 1.00 98.12 173 GLU A O 1
ATOM 1355 N N . ILE A 1 174 ? -4.223 14.189 -1.195 1.00 98.12 174 ILE A N 1
ATOM 1356 C CA . ILE A 1 174 ? -3.371 14.226 0.001 1.00 98.12 174 ILE A CA 1
ATOM 1357 C C . ILE A 1 174 ? -3.545 15.556 0.732 1.00 98.12 174 ILE A C 1
ATOM 1359 O O . ILE A 1 174 ? -3.698 15.574 1.948 1.00 98.12 174 ILE A O 1
ATOM 1363 N N . SER A 1 175 ? -3.573 16.671 -0.002 1.00 97.81 175 SER A N 1
ATOM 1364 C CA . SER A 1 175 ? -3.769 18.002 0.581 1.00 97.81 175 SER A CA 1
ATOM 1365 C C . SER A 1 175 ? -5.178 18.204 1.137 1.00 97.81 175 SER A C 1
ATOM 1367 O O . SER A 1 175 ? -5.334 18.780 2.211 1.00 97.81 175 SER A O 1
ATOM 1369 N N . ARG A 1 176 ? -6.202 17.702 0.441 1.00 98.25 176 ARG A N 1
ATOM 1370 C CA . ARG A 1 176 ? -7.607 17.809 0.855 1.00 98.25 176 ARG A CA 1
ATOM 1371 C C . ARG A 1 176 ? -7.900 17.043 2.144 1.00 98.25 176 ARG A C 1
ATOM 1373 O O . ARG A 1 176 ? -8.712 17.502 2.940 1.00 98.25 176 ARG A O 1
ATOM 1380 N N . TYR A 1 177 ? -7.259 15.894 2.342 1.00 97.88 177 TYR A N 1
ATOM 1381 C CA . TYR A 1 177 ? -7.527 14.997 3.468 1.00 97.88 177 TYR A CA 1
ATOM 1382 C C . TYR A 1 177 ? -6.400 14.966 4.509 1.00 97.88 177 TYR A C 1
ATOM 1384 O O . TYR A 1 177 ? -6.263 13.986 5.239 1.00 97.88 177 TYR A O 1
ATOM 1392 N N . GLN A 1 178 ? -5.614 16.043 4.640 1.00 95.06 178 GLN A N 1
ATOM 1393 C CA . GLN A 1 178 ? -4.549 16.116 5.655 1.00 95.06 178 GLN A CA 1
ATOM 1394 C C . GLN A 1 178 ? -5.077 15.911 7.080 1.00 95.06 178 GLN A C 1
ATOM 1396 O O . GLN A 1 178 ? -4.399 15.280 7.887 1.00 95.06 178 GLN A O 1
ATOM 1401 N N . SER A 1 179 ? -6.297 16.369 7.367 1.00 95.81 179 SER A N 1
ATOM 1402 C CA . SER A 1 179 ? -6.962 16.224 8.671 1.00 95.81 179 SER A CA 1
ATOM 1403 C C . SER A 1 179 ? -7.784 14.936 8.817 1.00 95.81 179 SER A C 1
ATOM 1405 O O . SER A 1 179 ? -8.542 14.805 9.775 1.00 95.81 179 SER A O 1
ATOM 1407 N N . GLY A 1 180 ? -7.660 14.000 7.873 1.00 96.19 180 GLY A N 1
ATOM 1408 C CA . GLY A 1 180 ? -8.403 12.744 7.851 1.00 96.19 180 GLY A CA 1
ATOM 1409 C C . GLY A 1 180 ? -9.464 12.673 6.752 1.00 96.19 180 GLY A C 1
ATOM 1410 O O . GLY A 1 180 ? -9.880 13.668 6.153 1.00 96.19 180 GLY A O 1
ATOM 1411 N N . VAL A 1 181 ? -9.902 11.448 6.487 1.00 97.94 181 VAL A N 1
ATOM 1412 C CA . VAL A 1 181 ? -10.885 11.061 5.484 1.00 97.94 181 VAL A CA 1
ATOM 1413 C C . VAL A 1 181 ? -12.190 10.653 6.183 1.00 97.94 181 VAL A C 1
ATOM 1415 O O . VAL A 1 181 ? -12.221 9.702 6.980 1.00 97.94 181 VAL A O 1
ATOM 1418 N N . PRO A 1 182 ? -13.313 11.329 5.880 1.00 97.81 182 PRO A N 1
ATOM 1419 C CA . PRO A 1 182 ? -14.631 10.861 6.284 1.00 97.81 182 PRO A CA 1
ATOM 1420 C C . PRO A 1 182 ? -14.917 9.478 5.697 1.00 97.81 182 PRO A C 1
ATOM 1422 O O . PRO A 1 182 ? -14.641 9.224 4.527 1.00 97.81 182 PRO A O 1
ATOM 1425 N N . ARG A 1 183 ? -15.538 8.594 6.478 1.00 97.31 183 ARG A N 1
ATOM 1426 C CA . ARG A 1 183 ? -15.773 7.194 6.096 1.00 97.31 183 ARG A CA 1
ATOM 1427 C C . ARG A 1 183 ? -16.450 7.025 4.731 1.00 97.31 183 ARG A C 1
ATOM 1429 O O . ARG A 1 183 ? -15.976 6.264 3.896 1.00 97.31 183 ARG A O 1
ATOM 1436 N N . HIS A 1 184 ? -17.502 7.798 4.472 1.00 97.31 184 HIS A N 1
ATOM 1437 C CA . HIS A 1 184 ? -18.237 7.761 3.204 1.00 97.31 184 HIS A CA 1
ATOM 1438 C C . HIS A 1 184 ? -17.404 8.219 1.987 1.00 97.31 184 HIS A C 1
ATOM 1440 O O . HIS A 1 184 ? -17.809 7.991 0.851 1.00 97.31 184 HIS A O 1
ATOM 1446 N N . LYS A 1 185 ? -16.247 8.867 2.194 1.00 98.38 185 LYS A N 1
ATOM 1447 C CA . LYS A 1 185 ? -15.302 9.252 1.132 1.00 98.38 185 LYS A CA 1
ATOM 1448 C C . LYS A 1 185 ? -14.216 8.208 0.879 1.00 98.38 185 LYS A C 1
ATOM 1450 O O . LYS A 1 185 ? -13.582 8.279 -0.170 1.00 98.38 185 LYS A O 1
ATOM 1455 N N . LEU A 1 186 ? -14.022 7.229 1.768 1.00 98.19 186 LEU A N 1
ATOM 1456 C CA . LEU A 1 186 ? -13.018 6.176 1.566 1.00 98.19 186 LEU A CA 1
ATOM 1457 C C . LEU A 1 186 ? -13.312 5.349 0.313 1.00 98.19 186 LEU A C 1
ATOM 1459 O O . LEU A 1 186 ? -12.398 5.077 -0.452 1.00 98.19 186 LEU A O 1
ATOM 1463 N N . VAL A 1 187 ? -14.584 5.040 0.042 1.00 97.88 187 VAL A N 1
ATOM 1464 C CA . VAL A 1 187 ? -14.974 4.308 -1.178 1.00 97.88 187 VAL A CA 1
ATOM 1465 C C . VAL A 1 187 ? -14.542 5.064 -2.432 1.00 97.88 187 VAL A C 1
ATOM 1467 O O . VAL A 1 187 ? -13.934 4.484 -3.322 1.00 97.88 187 VAL A O 1
ATOM 1470 N N . SER A 1 188 ? -14.802 6.376 -2.486 1.00 97.75 18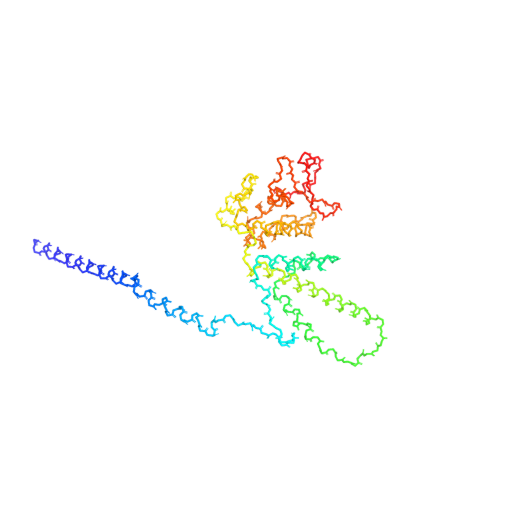8 SER A N 1
ATOM 1471 C CA . SER A 1 188 ? -14.381 7.204 -3.621 1.00 97.75 188 SER A CA 1
ATOM 1472 C C . SER A 1 188 ? -12.868 7.385 -3.712 1.00 97.75 188 SER A C 1
ATOM 1474 O O . SER A 1 188 ? -12.367 7.591 -4.807 1.00 97.75 188 SER A O 1
ATOM 1476 N N . LEU A 1 189 ? -12.160 7.331 -2.583 1.00 97.88 189 LEU A N 1
ATOM 1477 C CA . LEU A 1 189 ? -10.706 7.472 -2.526 1.00 97.88 189 LEU A CA 1
ATOM 1478 C C . LEU A 1 189 ? -9.994 6.207 -3.021 1.00 97.88 189 LEU A C 1
ATOM 1480 O O . LEU A 1 189 ? -8.948 6.287 -3.645 1.00 97.88 189 LEU A O 1
ATOM 1484 N N . LEU A 1 190 ? -10.577 5.037 -2.755 1.00 97.69 190 LEU A N 1
ATOM 1485 C CA . LEU A 1 190 ? -10.028 3.730 -3.125 1.00 97.69 190 LEU A CA 1
ATOM 1486 C C . LEU A 1 190 ? -10.637 3.168 -4.419 1.00 97.69 190 LEU A C 1
ATOM 1488 O O . LEU A 1 190 ? -10.492 1.977 -4.700 1.00 97.69 190 LEU A O 1
ATOM 1492 N N . LYS A 1 191 ? -11.363 3.994 -5.181 1.00 96.94 191 LYS A N 1
ATOM 1493 C CA . LYS A 1 191 ? -12.076 3.573 -6.397 1.00 96.94 191 LYS A CA 1
ATOM 1494 C C . LYS A 1 191 ? -11.130 3.224 -7.552 1.00 96.94 191 LYS A C 1
ATOM 1496 O O . LYS A 1 191 ? -11.488 2.403 -8.383 1.00 96.94 191 LYS A O 1
ATOM 1501 N N . ASP A 1 192 ? -9.959 3.863 -7.594 1.00 95.75 192 ASP A N 1
ATOM 1502 C CA . ASP A 1 192 ? -8.977 3.716 -8.677 1.00 95.75 192 ASP A CA 1
ATOM 1503 C C . ASP A 1 192 ? -8.016 2.538 -8.419 1.00 95.75 192 ASP A C 1
ATOM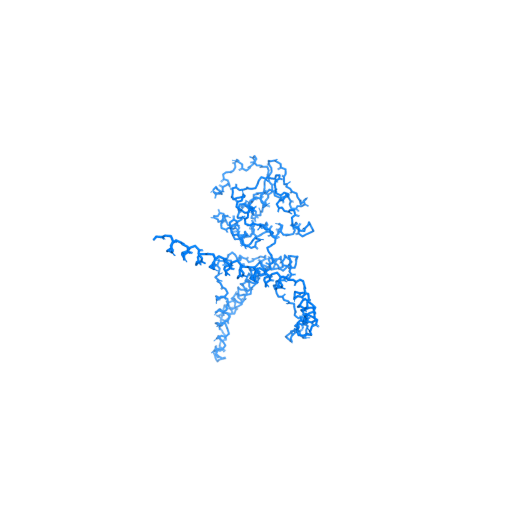 1505 O O . ASP A 1 192 ? -7.147 2.232 -9.233 1.00 95.75 192 ASP A O 1
ATOM 1509 N N . MET A 1 193 ? -8.163 1.861 -7.275 1.00 97.06 193 MET A N 1
ATOM 1510 C CA . MET A 1 193 ? -7.513 0.580 -7.020 1.00 97.06 193 MET A CA 1
ATOM 1511 C C . MET A 1 193 ? -8.306 -0.544 -7.683 1.00 97.06 193 MET A C 1
ATOM 1513 O O . MET A 1 193 ? -9.535 -0.548 -7.643 1.00 97.06 193 MET A O 1
ATOM 1517 N N . ASP A 1 194 ? -7.597 -1.533 -8.218 1.00 95.50 194 ASP A N 1
ATOM 1518 C CA . ASP A 1 194 ? -8.219 -2.756 -8.714 1.00 95.50 194 ASP A CA 1
ATOM 1519 C C . ASP A 1 194 ? -8.928 -3.503 -7.556 1.00 95.50 194 ASP A C 1
ATOM 1521 O O . ASP A 1 194 ? -8.276 -3.844 -6.561 1.00 95.50 194 ASP A O 1
ATOM 1525 N N . PRO A 1 195 ? -10.249 -3.764 -7.653 1.00 95.75 195 PRO A N 1
ATOM 1526 C CA . PRO A 1 195 ? -11.006 -4.454 -6.610 1.00 95.75 195 PRO A CA 1
ATOM 1527 C C . PRO A 1 195 ? -10.473 -5.849 -6.267 1.00 95.75 195 PRO A C 1
ATOM 1529 O O . PRO A 1 195 ? -10.633 -6.288 -5.131 1.00 95.75 195 PRO A O 1
ATOM 1532 N N . CYS A 1 196 ? -9.836 -6.549 -7.212 1.00 94.31 196 CYS A N 1
ATOM 1533 C CA . CYS A 1 196 ? -9.295 -7.884 -6.962 1.00 94.31 196 CYS A CA 1
ATOM 1534 C C . CYS A 1 196 ? -8.056 -7.848 -6.055 1.00 94.31 196 CYS A C 1
ATOM 1536 O O . CYS A 1 196 ? -7.902 -8.711 -5.195 1.00 94.31 196 CYS A O 1
ATOM 1538 N N . THR A 1 197 ? -7.205 -6.831 -6.203 1.00 95.19 197 THR A N 1
ATOM 1539 C CA . THR A 1 197 ? -5.945 -6.695 -5.451 1.00 95.19 197 THR A CA 1
ATOM 1540 C C . THR A 1 197 ? -6.051 -5.771 -4.233 1.00 95.19 197 THR A C 1
ATOM 1542 O O . THR A 1 197 ? -5.231 -5.845 -3.310 1.00 95.19 197 THR A O 1
ATOM 1545 N N . ARG A 1 198 ? -7.077 -4.912 -4.159 1.00 97.06 198 ARG A N 1
ATOM 1546 C CA . ARG A 1 198 ? -7.277 -3.963 -3.049 1.00 97.06 198 ARG A CA 1
ATOM 1547 C C . ARG A 1 198 ? -7.306 -4.621 -1.659 1.00 97.06 198 ARG A C 1
ATOM 1549 O O . ARG A 1 198 ? -6.564 -4.137 -0.795 1.00 97.06 198 ARG A O 1
ATOM 1556 N N . PRO A 1 199 ? -8.053 -5.715 -1.402 1.00 97.50 199 PRO A N 1
ATOM 1557 C CA . PRO A 1 199 ? -8.054 -6.365 -0.088 1.00 97.50 199 PRO A CA 1
ATOM 1558 C C . PRO A 1 199 ? -6.661 -6.831 0.339 1.00 97.50 199 PRO A C 1
ATOM 1560 O O . PRO A 1 199 ? -6.293 -6.767 1.511 1.00 97.50 199 PRO A O 1
ATOM 1563 N N . GLU A 1 200 ? -5.848 -7.265 -0.619 1.00 96.69 200 GLU A N 1
ATOM 1564 C CA . GLU A 1 200 ? -4.517 -7.809 -0.383 1.00 96.69 200 GLU A CA 1
ATOM 1565 C C . GLU A 1 200 ? -3.507 -6.714 -0.053 1.00 96.69 200 GLU A C 1
ATOM 1567 O O . GLU A 1 200 ? -2.688 -6.900 0.850 1.00 96.69 200 GLU A O 1
ATOM 1572 N N . ILE A 1 201 ? -3.605 -5.572 -0.741 1.00 97.06 201 ILE A N 1
ATOM 1573 C CA . ILE A 1 201 ? -2.835 -4.359 -0.454 1.00 97.06 201 ILE A CA 1
ATOM 1574 C C . ILE A 1 201 ? -3.185 -3.846 0.947 1.00 97.06 201 ILE A C 1
ATOM 1576 O O . ILE A 1 201 ? -2.293 -3.608 1.760 1.00 97.06 201 ILE A O 1
ATOM 1580 N N . ILE A 1 202 ? -4.473 -3.722 1.277 1.00 97.50 202 ILE A N 1
ATOM 1581 C CA . ILE A 1 202 ? -4.902 -3.215 2.590 1.00 97.50 202 ILE A CA 1
ATOM 1582 C C . ILE A 1 202 ? -4.543 -4.211 3.704 1.00 97.50 202 ILE A C 1
ATOM 1584 O O . ILE A 1 202 ? -4.069 -3.802 4.763 1.00 97.50 202 ILE A O 1
ATOM 1588 N N . SER A 1 203 ? -4.685 -5.518 3.469 1.00 96.44 203 SER A N 1
ATOM 1589 C CA . SER A 1 203 ? -4.220 -6.564 4.391 1.00 96.44 203 SER A CA 1
ATOM 1590 C C . SER A 1 203 ? -2.722 -6.446 4.670 1.00 96.44 203 SER A C 1
ATOM 1592 O O . SER A 1 203 ? -2.291 -6.488 5.826 1.00 96.44 203 SER A O 1
ATOM 1594 N N . LEU A 1 204 ? -1.928 -6.232 3.620 1.00 95.06 204 LEU A N 1
ATOM 1595 C CA . LEU A 1 204 ? -0.493 -6.027 3.736 1.00 95.06 204 LEU A CA 1
ATOM 1596 C C . LEU A 1 204 ? -0.158 -4.761 4.542 1.00 95.06 204 LEU A C 1
ATOM 1598 O O . LEU A 1 204 ? 0.708 -4.797 5.416 1.00 95.06 204 LEU A O 1
ATOM 1602 N N . MET A 1 205 ? -0.882 -3.667 4.301 1.00 95.69 205 MET A N 1
ATOM 1603 C CA . MET A 1 205 ? -0.757 -2.421 5.058 1.00 95.69 205 MET A CA 1
ATOM 1604 C C . MET A 1 205 ? -1.012 -2.643 6.555 1.00 95.69 205 MET A C 1
ATOM 1606 O O . MET A 1 205 ? -0.202 -2.234 7.384 1.00 95.69 205 MET A O 1
ATOM 1610 N N . VAL A 1 206 ? -2.103 -3.330 6.909 1.00 94.75 206 VAL A N 1
ATOM 1611 C CA . VAL A 1 206 ? -2.451 -3.638 8.308 1.00 94.75 206 VAL A CA 1
ATOM 1612 C C . VAL A 1 206 ? -1.367 -4.481 8.966 1.00 94.75 206 VAL A C 1
ATOM 1614 O O . VAL A 1 206 ? -0.950 -4.184 10.081 1.00 94.75 206 VAL A O 1
ATOM 1617 N N . ARG A 1 207 ? -0.847 -5.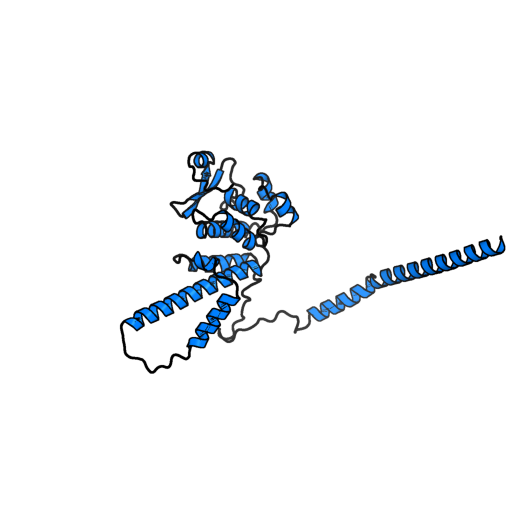481 8.254 1.00 91.88 207 ARG A N 1
ATOM 1618 C CA . ARG A 1 207 ? 0.235 -6.327 8.758 1.00 91.88 207 ARG A CA 1
ATOM 1619 C C . ARG A 1 207 ? 1.526 -5.541 9.007 1.00 91.88 207 ARG A C 1
ATOM 1621 O O . ARG A 1 207 ? 2.205 -5.803 9.994 1.00 91.88 207 ARG A O 1
ATOM 1628 N N . LEU A 1 208 ? 1.870 -4.580 8.146 1.00 88.88 208 LEU A N 1
ATOM 1629 C CA . LEU A 1 208 ? 3.032 -3.707 8.356 1.00 88.88 208 LEU A CA 1
ATOM 1630 C C . LEU A 1 208 ? 2.854 -2.792 9.571 1.00 88.88 208 LEU A C 1
ATOM 1632 O O . LEU A 1 208 ? 3.802 -2.606 10.334 1.00 88.88 208 LEU A O 1
ATOM 1636 N N . VAL A 1 209 ? 1.642 -2.269 9.781 1.00 89.94 209 VAL A N 1
ATOM 1637 C CA . VAL A 1 209 ? 1.305 -1.515 10.997 1.00 89.94 209 VAL A CA 1
ATOM 1638 C C . VAL A 1 209 ? 1.457 -2.403 12.236 1.00 89.94 209 VAL A C 1
ATOM 1640 O O . VAL A 1 209 ? 2.114 -1.998 13.192 1.00 89.94 209 VAL A O 1
ATOM 1643 N N . ASP A 1 210 ? 0.936 -3.631 12.204 1.00 88.75 210 ASP A N 1
ATOM 1644 C CA . ASP A 1 210 ? 1.010 -4.577 13.326 1.00 88.75 210 ASP A CA 1
ATOM 1645 C C . ASP A 1 210 ? 2.445 -4.978 13.672 1.00 88.75 210 ASP A C 1
ATOM 1647 O O . ASP A 1 210 ? 2.796 -5.049 14.847 1.00 88.75 210 ASP A O 1
ATOM 1651 N N . MET A 1 211 ? 3.290 -5.185 12.659 1.00 81.75 211 MET A N 1
ATOM 1652 C CA . MET A 1 211 ? 4.693 -5.551 12.855 1.00 81.75 211 MET A CA 1
ATOM 1653 C C . MET A 1 211 ? 5.537 -4.421 13.449 1.00 81.75 211 MET A C 1
ATOM 1655 O O . MET A 1 211 ? 6.503 -4.701 14.156 1.00 81.75 211 MET A O 1
ATOM 1659 N N . ARG A 1 212 ? 5.209 -3.156 13.157 1.00 75.38 212 ARG A N 1
ATOM 1660 C CA . ARG A 1 212 ? 6.034 -2.005 13.559 1.00 75.38 212 ARG A CA 1
ATOM 1661 C C . ARG A 1 212 ? 5.479 -1.243 14.760 1.00 75.38 212 ARG A C 1
ATOM 1663 O O . ARG A 1 212 ? 6.218 -0.465 15.363 1.00 75.38 212 ARG A O 1
ATOM 1670 N N . ASN A 1 213 ? 4.214 -1.445 15.129 1.00 69.75 213 ASN A N 1
ATOM 1671 C CA . ASN A 1 213 ? 3.639 -0.802 16.304 1.00 69.75 213 ASN A CA 1
ATOM 1672 C C . ASN A 1 213 ? 4.306 -1.316 17.584 1.00 69.75 213 ASN A C 1
ATOM 1674 O O . ASN A 1 213 ? 3.897 -2.287 18.209 1.00 69.75 213 ASN A O 1
ATOM 1678 N N . GLN A 1 214 ? 5.351 -0.606 17.990 1.00 64.69 214 GLN A N 1
ATOM 1679 C CA . GLN A 1 214 ? 5.786 -0.540 19.371 1.00 64.69 214 GLN A CA 1
ATOM 1680 C C . GLN A 1 214 ? 4.930 0.518 20.082 1.00 64.69 214 GLN A C 1
ATOM 1682 O O . GLN A 1 214 ? 4.621 1.549 19.475 1.00 64.69 214 GLN A O 1
ATOM 1687 N N . PRO A 1 215 ? 4.597 0.341 21.373 1.00 57.97 215 PRO A N 1
ATOM 1688 C CA . PRO A 1 215 ? 3.654 1.194 22.110 1.00 57.97 215 PRO A CA 1
ATOM 1689 C C . PRO A 1 215 ? 4.017 2.692 22.206 1.00 57.97 215 PRO A C 1
ATOM 1691 O O . PRO A 1 215 ? 3.277 3.453 22.819 1.00 57.97 215 PRO A O 1
ATOM 1694 N N . LYS A 1 216 ? 5.137 3.144 21.624 1.00 61.44 216 LYS A N 1
ATOM 1695 C CA . LYS A 1 216 ? 5.619 4.534 21.680 1.00 61.44 216 LYS A CA 1
ATOM 1696 C C . LYS A 1 216 ? 5.848 5.208 20.315 1.00 61.44 216 LYS A C 1
ATOM 1698 O O . LYS A 1 216 ? 6.278 6.354 20.309 1.00 61.44 216 LYS A O 1
ATOM 1703 N N . LYS A 1 217 ? 5.596 4.541 19.176 1.00 70.88 217 LYS A N 1
ATOM 1704 C CA . LYS A 1 217 ? 6.035 5.030 17.844 1.00 70.88 217 LYS A CA 1
ATOM 1705 C C . LYS A 1 217 ? 4.968 5.032 16.739 1.00 70.88 217 LYS A C 1
ATOM 1707 O O . LYS A 1 217 ? 5.304 5.138 15.565 1.00 70.88 217 LYS A O 1
ATOM 1712 N N . THR A 1 218 ? 3.680 4.955 17.070 1.00 70.56 218 THR A N 1
ATOM 1713 C CA . THR A 1 218 ? 2.607 4.762 16.071 1.00 70.56 218 THR A CA 1
ATOM 1714 C C . THR A 1 218 ? 2.589 5.813 14.947 1.00 70.56 218 THR A C 1
ATOM 1716 O O . THR A 1 218 ? 2.329 5.472 13.795 1.00 70.56 218 THR A O 1
ATOM 1719 N N . MET A 1 219 ? 2.911 7.080 15.236 1.00 71.69 219 MET A N 1
ATOM 1720 C CA . MET A 1 219 ? 2.975 8.128 14.202 1.00 71.69 219 MET A CA 1
ATOM 1721 C C . MET A 1 219 ? 4.098 7.887 13.182 1.00 71.69 219 MET A C 1
ATOM 1723 O O . MET A 1 219 ? 3.862 8.000 11.980 1.00 71.69 219 MET A O 1
ATOM 1727 N N . GLU A 1 220 ? 5.283 7.474 13.641 1.00 83.75 220 GLU A N 1
ATOM 1728 C CA . GLU A 1 220 ? 6.414 7.122 12.768 1.00 83.75 220 GLU A CA 1
ATOM 1729 C C . GLU A 1 220 ? 6.071 5.912 11.886 1.00 83.75 220 GLU A C 1
ATOM 1731 O O . GLU A 1 220 ? 6.429 5.866 10.708 1.00 83.75 220 GLU A O 1
ATOM 1736 N N . VAL A 1 221 ? 5.319 4.945 12.431 1.00 86.25 221 VAL A N 1
ATOM 1737 C CA . VAL A 1 221 ? 4.848 3.771 11.680 1.00 86.25 221 VAL A CA 1
ATOM 1738 C C . VAL A 1 221 ? 3.939 4.180 10.524 1.00 86.25 221 VAL A C 1
ATOM 1740 O O . VAL A 1 221 ? 4.117 3.703 9.404 1.00 86.25 221 VAL A O 1
ATOM 1743 N N . LEU A 1 222 ? 2.977 5.070 10.765 1.00 91.00 222 LEU A N 1
ATOM 1744 C CA . LEU A 1 222 ? 2.019 5.491 9.740 1.00 91.00 222 LEU A CA 1
ATOM 1745 C C . LEU A 1 222 ? 2.675 6.332 8.641 1.00 91.00 222 LEU A C 1
ATOM 1747 O O . LEU A 1 222 ? 2.345 6.163 7.469 1.00 91.00 222 LEU A O 1
ATOM 1751 N N . GLU A 1 223 ? 3.631 7.194 8.989 1.00 90.75 223 GLU A N 1
ATOM 1752 C CA . GLU A 1 223 ? 4.434 7.934 8.007 1.00 90.75 223 GLU A CA 1
ATOM 1753 C C . GLU A 1 223 ? 5.295 6.999 7.161 1.00 90.75 223 GLU A C 1
ATOM 1755 O O . GLU A 1 223 ? 5.363 7.145 5.936 1.00 90.75 223 GLU A O 1
ATOM 1760 N N . PHE A 1 224 ? 5.900 5.995 7.799 1.00 88.44 224 PHE A N 1
ATOM 1761 C CA . PHE A 1 224 ? 6.644 4.957 7.107 1.00 88.44 224 PHE A CA 1
ATOM 1762 C C . PHE A 1 224 ? 5.752 4.211 6.110 1.00 88.44 224 PHE A C 1
ATOM 1764 O O . PHE A 1 224 ? 6.113 4.107 4.937 1.00 88.44 224 PHE A O 1
ATOM 1771 N N . VAL A 1 225 ? 4.576 3.744 6.536 1.00 92.62 225 VAL A N 1
ATOM 1772 C CA . VAL A 1 225 ? 3.619 3.045 5.666 1.00 92.62 225 VAL A CA 1
ATOM 1773 C C . VAL A 1 225 ? 3.143 3.960 4.531 1.00 92.62 225 VAL A C 1
ATOM 1775 O O . VAL A 1 225 ? 3.140 3.536 3.378 1.00 92.62 225 VAL A O 1
ATOM 1778 N N . ALA A 1 226 ? 2.839 5.231 4.803 1.00 94.88 226 ALA A N 1
ATOM 1779 C CA . ALA A 1 226 ? 2.454 6.199 3.773 1.00 94.88 226 ALA A CA 1
ATOM 1780 C C . ALA A 1 226 ? 3.531 6.390 2.703 1.00 94.88 226 ALA A C 1
ATOM 1782 O O . ALA A 1 226 ? 3.231 6.386 1.508 1.00 94.88 226 ALA A O 1
ATOM 1783 N N . LEU A 1 227 ? 4.799 6.464 3.106 1.00 91.50 227 LEU A N 1
ATOM 1784 C CA . LEU A 1 227 ? 5.905 6.559 2.162 1.00 91.50 227 LEU A CA 1
ATOM 1785 C C . LEU 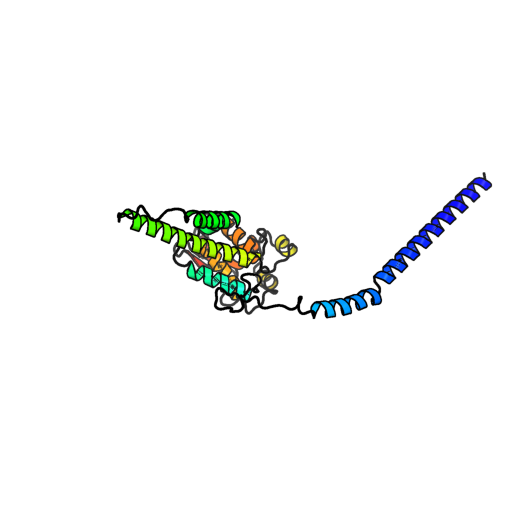A 1 227 ? 6.041 5.303 1.279 1.00 91.50 227 LEU A C 1
ATOM 1787 O O . LEU A 1 227 ? 6.487 5.419 0.146 1.00 91.50 227 LEU A O 1
ATOM 1791 N N . ARG A 1 228 ? 5.640 4.115 1.748 1.00 91.38 228 ARG A N 1
ATOM 1792 C CA . ARG A 1 228 ? 5.726 2.872 0.958 1.00 91.38 228 ARG A CA 1
ATOM 1793 C C . ARG A 1 228 ? 4.527 2.689 0.031 1.00 91.38 228 ARG A C 1
ATOM 1795 O O . ARG A 1 228 ? 4.702 2.321 -1.120 1.00 91.38 228 ARG A O 1
ATOM 1802 N N . PHE A 1 229 ? 3.319 2.965 0.513 1.00 95.81 229 PHE A N 1
ATOM 1803 C CA . PHE A 1 229 ? 2.088 2.678 -0.231 1.00 95.81 229 PHE A CA 1
ATOM 1804 C C . PHE A 1 229 ? 1.681 3.801 -1.182 1.00 95.81 229 PHE A C 1
ATOM 1806 O O . PHE A 1 229 ? 1.060 3.528 -2.202 1.00 95.81 229 PHE A O 1
ATOM 1813 N N . VAL A 1 230 ? 2.014 5.047 -0.838 1.00 96.81 230 VAL A N 1
ATOM 1814 C CA . VAL A 1 230 ? 1.576 6.257 -1.558 1.00 96.81 230 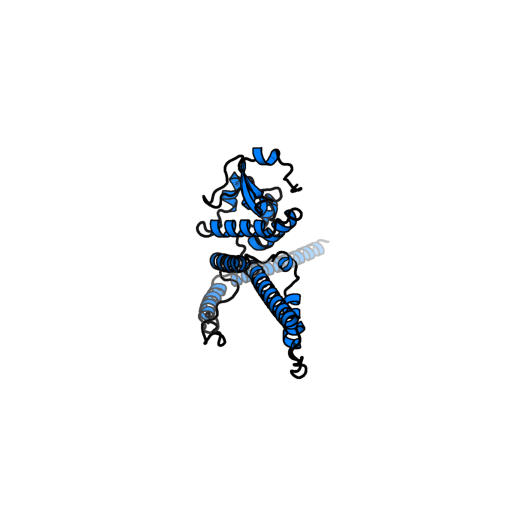VAL A CA 1
ATOM 1815 C C . VAL A 1 230 ? 2.768 7.037 -2.122 1.00 96.81 230 VAL A C 1
ATOM 1817 O O . VAL A 1 230 ? 2.588 7.995 -2.864 1.00 96.81 230 VAL A O 1
ATOM 1820 N N . HIS A 1 231 ? 3.999 6.673 -1.742 1.00 94.31 231 HIS A N 1
ATOM 1821 C CA . HIS A 1 231 ? 5.221 7.441 -2.034 1.00 94.31 231 HIS A CA 1
ATOM 1822 C C . HIS A 1 231 ? 5.206 8.871 -1.483 1.00 94.31 231 HIS A C 1
ATOM 1824 O O . HIS A 1 231 ? 5.963 9.734 -1.923 1.00 94.31 231 HIS A O 1
ATOM 1830 N N . ASN A 1 232 ? 4.360 9.139 -0.488 1.00 95.06 232 ASN A N 1
ATOM 1831 C CA . ASN A 1 232 ? 4.232 10.460 0.107 1.00 95.06 232 ASN A CA 1
ATOM 1832 C C . ASN A 1 232 ? 3.902 10.350 1.597 1.00 95.06 232 ASN A C 1
ATOM 1834 O O . ASN A 1 232 ? 2.786 9.995 1.975 1.00 95.06 232 ASN A O 1
ATOM 1838 N N . SER A 1 233 ? 4.857 10.704 2.457 1.00 95.12 233 SER A N 1
ATOM 1839 C CA . SER A 1 233 ? 4.681 10.651 3.915 1.00 95.12 233 SER A CA 1
ATOM 1840 C C . SER A 1 233 ? 3.567 11.574 4.427 1.00 95.12 233 SER A C 1
ATOM 1842 O O . SER A 1 233 ? 2.968 11.298 5.465 1.00 95.12 233 SER A O 1
ATOM 1844 N N . ARG A 1 234 ? 3.199 12.629 3.680 1.00 96.25 234 ARG A N 1
ATOM 1845 C CA . ARG A 1 234 ? 2.073 13.515 4.036 1.00 96.25 234 ARG A CA 1
ATOM 1846 C C . ARG A 1 234 ? 0.716 12.814 3.948 1.00 96.25 234 ARG A C 1
ATOM 1848 O O . ARG A 1 234 ? -0.249 13.319 4.511 1.00 96.25 234 ARG A O 1
ATOM 1855 N N . ALA A 1 235 ? 0.637 11.649 3.300 1.00 97.38 235 ALA A N 1
ATOM 1856 C CA . ALA A 1 235 ? -0.565 10.821 3.249 1.00 97.38 235 ALA A CA 1
ATOM 1857 C C . ALA A 1 235 ? -0.809 10.007 4.540 1.00 97.38 235 ALA A C 1
ATOM 1859 O O . ALA A 1 235 ? -1.715 9.175 4.573 1.00 97.38 235 ALA A O 1
ATOM 1860 N N . ARG A 1 236 ? -0.038 10.236 5.616 1.00 95.88 236 ARG A N 1
ATOM 1861 C CA . ARG A 1 236 ? -0.150 9.503 6.892 1.00 95.88 236 ARG A CA 1
ATOM 1862 C C . ARG A 1 236 ? -1.571 9.441 7.462 1.00 95.88 236 ARG A C 1
ATOM 1864 O O . ARG A 1 236 ? -1.987 8.381 7.911 1.00 95.88 236 ARG A O 1
ATOM 1871 N N . SER A 1 237 ? -2.332 10.537 7.418 1.00 96.50 237 SER A N 1
ATOM 1872 C CA . SER A 1 237 ? -3.697 10.597 7.962 1.00 96.50 237 SER A CA 1
ATOM 1873 C C . SER A 1 237 ? -4.688 9.804 7.113 1.00 96.50 237 SER A C 1
ATOM 1875 O O . SER A 1 237 ? -5.586 9.159 7.647 1.00 96.50 237 SER A O 1
ATOM 1877 N N . ILE A 1 238 ? -4.478 9.775 5.795 1.00 98.06 238 ILE A N 1
ATOM 1878 C CA . ILE A 1 238 ? -5.236 8.925 4.877 1.00 98.06 238 ILE A CA 1
ATOM 1879 C C . ILE A 1 238 ? -4.959 7.450 5.177 1.00 98.06 238 ILE A C 1
ATOM 1881 O O . ILE A 1 238 ? -5.900 6.682 5.360 1.00 98.06 238 ILE A O 1
ATOM 1885 N N . ILE A 1 239 ? -3.686 7.058 5.283 1.00 97.69 239 ILE A N 1
ATOM 1886 C CA . ILE A 1 239 ? -3.287 5.686 5.636 1.00 97.69 239 ILE A CA 1
ATOM 1887 C C . ILE A 1 239 ? -3.859 5.270 6.990 1.00 97.69 239 ILE A C 1
ATOM 1889 O O . ILE A 1 239 ? -4.413 4.178 7.112 1.00 97.69 239 ILE A O 1
ATOM 1893 N N . GLN A 1 240 ? -3.777 6.150 7.990 1.00 96.38 240 GLN A N 1
ATOM 1894 C CA . GLN A 1 240 ? -4.360 5.925 9.308 1.00 96.38 240 GLN A CA 1
ATOM 1895 C C . GLN A 1 240 ? -5.859 5.642 9.213 1.00 96.38 240 GLN A C 1
ATOM 1897 O O . GLN A 1 240 ? -6.354 4.720 9.857 1.00 96.38 240 GLN A O 1
ATOM 1902 N N . ASP A 1 241 ? -6.580 6.409 8.401 1.00 97.88 241 ASP A N 1
ATOM 1903 C CA . ASP A 1 241 ? -8.019 6.256 8.248 1.00 97.88 241 ASP A CA 1
ATOM 1904 C C . ASP A 1 241 ? -8.418 5.033 7.427 1.00 97.88 241 ASP A C 1
ATOM 1906 O O . ASP A 1 241 ? -9.384 4.370 7.797 1.00 97.88 241 ASP A O 1
ATOM 1910 N N . ILE A 1 242 ? -7.667 4.669 6.383 1.00 98.06 242 ILE A N 1
ATOM 1911 C CA . ILE A 1 242 ? -7.869 3.396 5.675 1.00 98.06 242 ILE A CA 1
ATOM 1912 C C . ILE A 1 242 ? -7.657 2.237 6.658 1.00 98.06 242 ILE A C 1
ATOM 1914 O O . ILE A 1 242 ? -8.518 1.369 6.777 1.00 98.06 242 ILE A O 1
ATOM 1918 N N . TRP A 1 243 ? -6.564 2.249 7.429 1.00 97.19 243 TRP A N 1
ATOM 1919 C CA . TRP A 1 243 ? -6.277 1.213 8.426 1.00 97.19 243 TRP A CA 1
ATOM 1920 C C . TRP A 1 243 ? -7.394 1.111 9.478 1.00 97.19 243 TRP A C 1
ATOM 1922 O O . TRP A 1 243 ? -7.911 0.017 9.720 1.00 97.19 243 TRP A O 1
ATOM 1932 N N . ARG A 1 244 ? -7.815 2.244 10.060 1.00 96.56 244 ARG A N 1
ATOM 1933 C CA . ARG A 1 244 ? -8.840 2.305 11.119 1.00 96.56 244 ARG A CA 1
ATOM 1934 C C . ARG A 1 244 ? -10.238 1.953 10.641 1.00 96.56 244 ARG A C 1
ATOM 1936 O O . ARG A 1 244 ? -10.995 1.352 11.396 1.00 96.56 244 ARG A O 1
ATOM 1943 N N . LYS A 1 245 ? -10.624 2.399 9.447 1.00 97.94 245 LYS A N 1
ATOM 1944 C CA . LYS A 1 245 ? -12.033 2.462 9.035 1.00 97.94 245 LYS A CA 1
ATOM 1945 C C . LYS A 1 245 ? -12.380 1.489 7.910 1.00 97.94 245 LYS A C 1
ATOM 1947 O O . LYS A 1 245 ? -13.562 1.406 7.601 1.00 97.94 245 LYS A O 1
ATOM 1952 N N . TRP A 1 246 ? -11.427 0.773 7.306 1.00 98.31 246 TRP A N 1
ATOM 1953 C CA . TRP A 1 246 ? -11.708 -0.197 6.237 1.00 98.31 246 TRP A CA 1
ATOM 1954 C C . TRP A 1 246 ? -11.852 -1.633 6.763 1.00 98.31 246 TRP A C 1
ATOM 1956 O O . TRP A 1 246 ? -11.023 -2.136 7.536 1.00 98.31 246 TRP A O 1
ATOM 1966 N N . ASP A 1 247 ? -12.914 -2.300 6.322 1.00 98.00 247 ASP A N 1
ATOM 1967 C CA . ASP A 1 247 ? -13.151 -3.726 6.491 1.00 98.00 247 ASP A CA 1
ATOM 1968 C C . ASP A 1 247 ? -12.500 -4.480 5.332 1.00 98.00 247 ASP A C 1
ATOM 1970 O O . ASP A 1 247 ? -12.942 -4.410 4.191 1.00 98.00 247 ASP A O 1
ATOM 1974 N N . ILE A 1 248 ? -11.427 -5.200 5.639 1.00 97.12 248 ILE A N 1
ATOM 1975 C CA . ILE A 1 248 ? -10.620 -5.926 4.655 1.00 97.12 248 ILE A CA 1
ATOM 1976 C C . ILE A 1 248 ? -11.381 -7.139 4.113 1.00 97.12 248 ILE A C 1
ATOM 1978 O O . ILE A 1 248 ? -11.206 -7.491 2.954 1.00 97.12 248 ILE A O 1
ATOM 1982 N N . VAL A 1 249 ? -12.204 -7.787 4.948 1.00 96.75 249 VAL A N 1
ATOM 1983 C CA . VAL A 1 249 ? -12.879 -9.046 4.592 1.00 96.75 249 VAL A CA 1
ATOM 1984 C C . VAL A 1 249 ? -14.004 -8.778 3.604 1.00 96.75 249 VAL A C 1
ATOM 1986 O O . VAL A 1 249 ? -14.145 -9.491 2.617 1.00 96.75 249 VAL A O 1
ATOM 1989 N N . ASN A 1 250 ? -14.780 -7.730 3.871 1.00 97.62 250 ASN A N 1
ATOM 1990 C CA . ASN A 1 250 ? -15.913 -7.334 3.038 1.00 97.62 250 ASN A CA 1
ATOM 1991 C C . ASN A 1 250 ? -15.555 -6.249 2.008 1.00 97.62 250 ASN A C 1
ATOM 1993 O O . ASN A 1 250 ? -16.431 -5.794 1.281 1.00 97.62 250 ASN A O 1
ATOM 1997 N N . ASP A 1 251 ? -14.293 -5.813 1.985 1.00 97.69 251 ASP A N 1
ATOM 1998 C CA . ASP A 1 251 ? -13.752 -4.757 1.124 1.00 97.69 251 ASP A CA 1
ATOM 1999 C C . ASP A 1 251 ? -14.626 -3.489 1.049 1.00 97.69 251 ASP A C 1
ATOM 2001 O O . ASP A 1 251 ? -14.958 -2.969 -0.019 1.00 97.69 251 ASP A O 1
ATOM 2005 N N . GLN A 1 252 ? -15.024 -2.997 2.221 1.00 97.94 252 GLN A N 1
ATOM 2006 C CA . GLN A 1 252 ? -15.914 -1.847 2.377 1.00 97.94 252 GLN A CA 1
ATOM 2007 C C . GLN A 1 252 ? -15.571 -1.057 3.645 1.00 97.94 252 GLN A C 1
ATOM 2009 O O . GLN A 1 252 ? -14.856 -1.556 4.514 1.00 97.94 252 GLN A O 1
ATOM 2014 N N . PRO A 1 253 ? -16.076 0.172 3.830 1.00 98.38 253 PRO A N 1
ATOM 2015 C CA . PRO A 1 253 ? -15.912 0.860 5.101 1.00 98.38 253 PRO A CA 1
ATOM 2016 C C . PRO A 1 253 ? -16.613 0.109 6.246 1.00 98.38 253 PRO A C 1
ATOM 2018 O O . PRO A 1 253 ? -17.744 -0.350 6.099 1.00 98.38 253 PRO A O 1
ATOM 2021 N N . LEU A 1 254 ? -15.962 0.037 7.408 1.00 98.19 254 LEU A N 1
ATOM 2022 C CA . LEU A 1 254 ? -16.549 -0.468 8.650 1.00 98.19 254 LEU A CA 1
ATOM 2023 C C . LEU A 1 254 ? -17.809 0.330 9.020 1.00 98.19 254 LEU A C 1
ATOM 2025 O O . LEU A 1 254 ? -17.847 1.526 8.738 1.00 98.19 254 LEU A O 1
ATOM 2029 N N . PRO A 1 255 ? -18.800 -0.263 9.706 1.00 97.75 255 PRO A N 1
ATOM 2030 C CA . PRO A 1 255 ? -19.982 0.465 10.161 1.00 97.75 255 PRO A CA 1
ATOM 2031 C C . PRO A 1 255 ? -19.661 1.661 11.067 1.00 97.75 255 PRO A C 1
ATOM 2033 O O . PRO A 1 255 ? -18.608 1.731 11.716 1.00 97.75 255 PRO A O 1
ATOM 2036 N N . ASP A 1 256 ? -20.605 2.599 11.157 1.00 97.06 256 ASP A N 1
ATOM 2037 C CA . ASP A 1 256 ? -20.493 3.712 12.094 1.00 97.06 256 ASP A CA 1
ATOM 2038 C C . ASP A 1 256 ? -20.377 3.233 13.542 1.00 97.06 256 ASP A C 1
ATOM 2040 O O . ASP A 1 256 ? -21.034 2.288 13.970 1.00 97.06 256 ASP A O 1
ATOM 2044 N N . GLY A 1 257 ? -19.462 3.861 14.283 1.00 95.81 257 GLY A N 1
ATOM 2045 C CA . GLY A 1 257 ? -19.100 3.439 15.631 1.00 95.81 257 GLY A CA 1
ATOM 2046 C C . GLY A 1 257 ? -18.126 2.261 15.720 1.00 95.81 257 GLY A C 1
ATOM 2047 O O . GLY A 1 257 ? -17.779 1.921 16.839 1.00 95.81 257 GLY A O 1
ATOM 2048 N N . PHE A 1 258 ? -17.638 1.668 14.623 1.00 97.19 258 PHE A N 1
ATOM 2049 C CA . PHE A 1 258 ? -16.589 0.635 14.665 1.00 97.19 258 PHE A CA 1
ATOM 2050 C C . PHE A 1 258 ? -15.262 1.149 14.120 1.00 97.19 258 PHE A C 1
ATOM 2052 O O . PHE A 1 258 ? -15.223 1.810 13.082 1.00 97.19 258 PHE A O 1
ATOM 2059 N N . GLU A 1 259 ? -14.164 0.821 14.796 1.00 96.81 259 GLU A N 1
ATOM 2060 C CA . GLU A 1 259 ? -12.817 1.158 14.341 1.00 96.81 259 GLU A CA 1
ATOM 2061 C C . GLU A 1 259 ? -11.832 0.028 14.637 1.00 96.81 259 GLU A C 1
ATOM 2063 O O . GLU A 1 259 ? -11.972 -0.732 15.600 1.00 96.81 259 GLU A O 1
ATOM 2068 N N . ARG A 1 260 ? -10.811 -0.064 13.789 1.00 94.62 260 ARG A N 1
ATOM 2069 C CA . ARG A 1 260 ? -9.629 -0.878 14.027 1.00 94.62 260 ARG A CA 1
ATOM 2070 C C . ARG A 1 260 ? -8.677 -0.138 14.958 1.00 94.62 260 ARG A C 1
ATOM 2072 O O . ARG A 1 260 ? -8.410 1.047 14.770 1.00 94.62 260 ARG A O 1
ATOM 2079 N N . PHE A 1 261 ? -8.149 -0.855 15.935 1.00 92.31 261 PHE A N 1
ATOM 2080 C CA . PHE A 1 261 ? -7.130 -0.390 16.866 1.00 92.31 261 PHE A CA 1
ATOM 2081 C C . PHE A 1 261 ? -6.055 -1.469 16.996 1.00 92.31 261 PHE A C 1
ATOM 2083 O O . PHE A 1 261 ? -6.304 -2.647 16.727 1.00 92.31 261 PHE A O 1
ATOM 2090 N N . TRP A 1 262 ? -4.856 -1.068 17.401 1.00 90.25 262 TRP A N 1
ATOM 2091 C CA . TRP A 1 262 ? -3.775 -2.004 17.674 1.00 90.25 262 TRP A CA 1
ATOM 2092 C C . TRP A 1 262 ? -3.883 -2.493 19.120 1.00 90.25 262 TRP A C 1
ATOM 2094 O O . TRP A 1 262 ? -3.901 -1.688 20.050 1.00 90.25 262 TRP A O 1
ATOM 2104 N N . ASP A 1 263 ? -4.001 -3.804 19.308 1.00 89.25 263 ASP A N 1
ATOM 2105 C CA . ASP A 1 263 ? -4.131 -4.426 20.621 1.00 89.25 263 ASP A CA 1
ATOM 2106 C C . ASP A 1 263 ? -2.737 -4.750 21.175 1.00 89.25 263 ASP A C 1
ATOM 2108 O O . ASP A 1 263 ? -2.025 -5.592 20.629 1.00 89.25 263 ASP A O 1
ATOM 2112 N N . ALA A 1 264 ? -2.344 -4.076 22.259 1.00 86.00 264 ALA A N 1
ATOM 2113 C CA . ALA A 1 264 ? -0.996 -4.182 22.816 1.00 86.00 264 ALA A CA 1
ATOM 2114 C C . ALA A 1 264 ? -0.667 -5.552 23.423 1.00 86.00 264 ALA A C 1
ATOM 2116 O O . ALA A 1 264 ? 0.497 -5.953 23.432 1.00 86.00 264 ALA A O 1
ATOM 2117 N N . GLU A 1 265 ? -1.679 -6.265 23.917 1.00 87.75 265 GLU A N 1
ATOM 2118 C CA . GLU A 1 265 ? -1.524 -7.582 24.534 1.00 87.75 265 GLU A CA 1
ATOM 2119 C C . GLU A 1 265 ? -1.253 -8.641 23.465 1.00 87.75 265 GLU A C 1
ATOM 2121 O O . GLU A 1 265 ? -0.329 -9.443 23.573 1.00 87.75 265 GLU A O 1
ATOM 2126 N N . THR A 1 266 ? -2.034 -8.599 22.388 1.00 89.38 266 THR A N 1
ATOM 2127 C CA . THR A 1 266 ? -1.943 -9.580 21.299 1.00 89.38 266 THR A CA 1
ATOM 2128 C C . THR A 1 266 ? -1.035 -9.152 20.148 1.00 89.38 266 THR A C 1
ATOM 2130 O O . THR A 1 266 ? -0.745 -9.968 19.277 1.00 89.38 266 THR A O 1
ATOM 2133 N N . ARG A 1 267 ? -0.567 -7.897 20.148 1.00 87.62 267 ARG A N 1
ATOM 2134 C CA . ARG A 1 267 ? 0.266 -7.274 19.103 1.00 87.62 267 ARG A CA 1
ATOM 2135 C C . ARG A 1 267 ? -0.330 -7.374 17.697 1.00 87.62 267 ARG A C 1
ATOM 2137 O O . ARG A 1 267 ? 0.396 -7.490 16.714 1.00 87.62 267 ARG A O 1
ATOM 2144 N N . VAL A 1 268 ? -1.655 -7.334 17.600 1.00 90.38 268 VAL A N 1
ATOM 2145 C CA . VAL A 1 268 ? -2.384 -7.406 16.328 1.00 90.38 268 VAL A CA 1
ATOM 2146 C C . VAL A 1 268 ? -3.490 -6.367 16.280 1.00 90.38 268 VAL A C 1
ATOM 2148 O O . VAL A 1 268 ? -4.049 -5.966 17.302 1.00 90.38 268 VAL A O 1
ATOM 2151 N N . SER A 1 269 ? -3.846 -5.947 15.074 1.00 92.38 269 SER A N 1
ATOM 2152 C CA . SER A 1 269 ? -4.977 -5.063 14.856 1.00 92.38 269 SER A CA 1
ATOM 2153 C C . SER A 1 269 ? -6.303 -5.794 15.063 1.00 92.38 269 SER A C 1
ATOM 2155 O O . SER A 1 269 ? -6.572 -6.812 14.424 1.00 92.38 269 SER A O 1
ATOM 2157 N N . LYS A 1 270 ? -7.191 -5.227 15.879 1.00 94.94 270 LYS A N 1
ATOM 2158 C CA . LYS A 1 270 ? -8.552 -5.732 16.109 1.00 94.94 270 LYS A CA 1
ATOM 2159 C C . LYS A 1 270 ? -9.580 -4.659 15.789 1.00 94.94 270 LYS A C 1
ATOM 2161 O O . LYS A 1 270 ? -9.293 -3.475 15.897 1.00 94.94 270 LYS A O 1
ATOM 2166 N N . VAL A 1 271 ? -10.784 -5.071 15.406 1.00 96.56 271 VAL A N 1
ATOM 2167 C CA . VAL A 1 271 ? -11.923 -4.168 15.191 1.00 96.56 271 VAL A CA 1
ATOM 2168 C C . VAL A 1 271 ? -12.828 -4.231 16.416 1.00 96.56 271 VAL A C 1
ATOM 2170 O O . VAL A 1 271 ? -13.202 -5.324 16.835 1.00 96.56 271 VAL A O 1
ATOM 2173 N N . LYS A 1 272 ? -13.167 -3.075 16.993 1.00 95.88 272 LYS A N 1
ATOM 2174 C CA . LYS A 1 272 ? -14.079 -2.957 18.141 1.00 95.88 272 LYS A CA 1
ATOM 2175 C C . LYS A 1 272 ? -15.002 -1.742 18.004 1.00 95.88 272 LYS A C 1
ATOM 2177 O O . LYS A 1 272 ? -14.686 -0.813 17.252 1.00 95.88 272 LYS A O 1
ATOM 2182 N N . PRO A 1 273 ? -16.122 -1.713 18.745 1.00 96.06 273 PRO A N 1
ATOM 2183 C CA . PRO A 1 273 ? -16.908 -0.503 18.928 1.00 96.06 273 PRO A CA 1
ATOM 2184 C C . PRO A 1 273 ? -16.075 0.623 19.559 1.00 96.06 273 PRO A C 1
ATOM 2186 O O . PRO A 1 273 ? -15.334 0.425 20.519 1.00 96.06 273 PRO A O 1
ATOM 2189 N N . GLN A 1 274 ? -16.246 1.846 19.073 1.00 92.50 274 GLN A N 1
ATOM 2190 C CA . GLN A 1 274 ? -15.560 3.046 19.546 1.00 92.50 274 GLN A CA 1
ATOM 2191 C C . GLN A 1 274 ? -15.921 3.383 21.002 1.00 92.50 274 GLN A C 1
ATOM 2193 O O . GLN A 1 274 ? -15.132 4.012 21.706 1.00 92.50 274 GLN A O 1
ATOM 2198 N N . SER A 1 275 ? -17.094 2.949 21.474 1.00 91.94 275 SER A N 1
ATOM 2199 C CA . SER A 1 275 ? -17.499 3.045 22.881 1.00 91.94 275 SER A CA 1
ATOM 2200 C C . SER A 1 275 ? -16.567 2.261 23.810 1.00 91.94 275 SER A C 1
ATOM 2202 O O . SER A 1 275 ? -16.254 2.746 24.894 1.00 91.94 275 SER A O 1
ATOM 2204 N N . GLU A 1 276 ? -16.065 1.102 23.377 1.00 88.94 276 GLU A N 1
ATOM 2205 C CA . GLU A 1 276 ? -15.122 0.286 24.153 1.00 88.94 276 GLU A CA 1
ATOM 2206 C C . GLU A 1 276 ? -13.714 0.894 24.179 1.00 88.94 276 GLU A C 1
ATOM 2208 O O . GLU A 1 276 ? -12.980 0.714 25.149 1.00 88.94 276 GLU A O 1
ATOM 2213 N N . LEU A 1 277 ? -13.353 1.664 23.147 1.00 82.75 277 LEU A N 1
ATOM 2214 C CA . LEU A 1 277 ? -12.052 2.332 23.056 1.00 82.75 277 LEU A CA 1
ATOM 2215 C C . LEU A 1 277 ? -11.936 3.535 23.998 1.00 82.75 277 LEU A C 1
ATOM 2217 O O . LEU A 1 277 ? -10.841 3.853 24.441 1.00 82.75 277 LEU A O 1
ATOM 2221 N N . LYS A 1 278 ? -13.045 4.213 24.321 1.00 76.12 278 LYS A N 1
ATOM 2222 C CA . LYS A 1 278 ? -13.033 5.406 25.190 1.00 76.12 278 LYS A CA 1
ATOM 2223 C C . LYS A 1 278 ? -12.782 5.084 26.665 1.00 76.12 278 LYS A C 1
ATOM 2225 O O . LYS A 1 278 ? -12.272 5.933 27.388 1.00 76.12 278 LYS A O 1
ATOM 2230 N N . ASN A 1 279 ? -13.129 3.875 27.102 1.00 65.38 279 ASN A N 1
ATOM 2231 C CA . ASN A 1 279 ? -13.001 3.462 28.504 1.00 65.38 279 ASN A CA 1
ATOM 2232 C C . ASN A 1 279 ? -11.586 3.017 28.874 1.00 65.38 279 ASN A C 1
ATOM 2234 O O . ASN A 1 279 ? -11.254 2.907 30.052 1.00 65.38 279 ASN A O 1
ATOM 2238 N N . LYS A 1 280 ? -10.739 2.790 27.873 1.00 58.41 280 LYS A N 1
ATOM 2239 C CA . LYS A 1 280 ? -9.324 2.540 28.062 1.00 58.41 280 LYS A CA 1
ATOM 2240 C C . LYS A 1 280 ? -8.571 3.777 27.597 1.00 58.41 280 LYS A C 1
ATOM 2242 O O . LYS A 1 280 ? -8.667 4.155 26.435 1.00 58.41 280 LYS A O 1
ATOM 2247 N N . GLN A 1 281 ? -7.767 4.391 28.460 1.00 50.59 281 GLN A N 1
ATOM 2248 C CA . GLN A 1 281 ? -6.735 5.360 28.057 1.00 50.59 281 GLN A CA 1
ATOM 2249 C C . GLN A 1 281 ? -5.616 4.674 27.224 1.00 50.59 281 GLN A C 1
ATOM 2251 O O . GLN A 1 281 ? -4.435 4.929 27.413 1.00 50.59 281 GLN A O 1
ATOM 2256 N N . GLU A 1 282 ? -5.979 3.766 26.313 1.00 50.72 282 GLU A N 1
ATOM 2257 C CA . GLU A 1 282 ? -5.113 3.056 25.364 1.00 50.72 282 GLU A CA 1
ATOM 2258 C C . GLU A 1 282 ? -4.962 3.832 24.044 1.00 50.72 282 GLU A C 1
ATOM 2260 O O . GLU A 1 282 ? -4.244 3.394 23.147 1.00 50.72 282 GLU A O 1
ATOM 2265 N N . TYR A 1 283 ? -5.553 5.029 23.926 1.00 49.25 283 TYR A N 1
ATOM 2266 C CA . TYR A 1 283 ? -5.046 6.030 22.990 1.00 49.25 283 TYR A CA 1
ATOM 2267 C C . TYR A 1 283 ? -3.720 6.566 23.536 1.00 49.25 283 TYR A C 1
ATOM 2269 O O . TYR A 1 283 ? -3.650 7.673 24.070 1.00 49.25 283 TYR A O 1
ATOM 2277 N N . GLY A 1 284 ? -2.651 5.778 23.394 1.00 49.28 284 GLY A N 1
ATOM 2278 C CA . GLY A 1 284 ? -1.312 6.350 23.331 1.00 49.28 284 GLY A CA 1
ATOM 2279 C C . GLY A 1 284 ? -1.370 7.496 22.323 1.00 49.28 284 GLY A C 1
ATOM 2280 O O . GLY A 1 284 ? -1.826 7.283 21.202 1.00 49.28 284 GLY A O 1
ATOM 2281 N N . HIS A 1 285 ? -1.054 8.708 22.780 1.00 43.72 285 HIS A N 1
ATOM 2282 C CA . HIS A 1 285 ? -1.215 9.981 22.076 1.00 43.72 285 HIS A CA 1
ATOM 2283 C C . HIS A 1 285 ? -1.070 9.864 20.544 1.00 43.72 285 HIS A C 1
ATOM 2285 O O . HIS A 1 285 ? 0.032 9.801 20.011 1.00 43.72 285 HIS A O 1
ATOM 2291 N N . LEU A 1 286 ? -2.210 9.831 19.850 1.00 47.88 286 LEU A N 1
ATOM 2292 C CA . LEU A 1 286 ? -2.340 9.847 18.386 1.00 47.88 286 LEU A CA 1
ATOM 2293 C C . LEU A 1 286 ? -3.038 11.134 17.902 1.00 47.88 286 LEU A C 1
ATOM 2295 O O . LEU A 1 286 ? -3.639 11.143 16.827 1.00 47.88 286 LEU A O 1
ATOM 2299 N N . GLY A 1 287 ? -3.018 12.181 18.735 1.00 43.41 287 GLY A N 1
ATOM 2300 C CA . GLY A 1 287 ? -3.541 13.515 18.421 1.00 43.41 287 GLY A CA 1
ATOM 2301 C C . GLY A 1 287 ? -2.513 14.375 17.706 1.00 43.41 287 GLY A C 1
ATOM 2302 O O . GLY A 1 287 ? -1.324 14.280 18.084 1.00 43.41 287 GLY A O 1
#

Organism: NCBI:txid933852

pLDDT: mean 77.32, std 17.15, range [37.88, 98.38]

Radius of gyration: 30.64 Å; chains: 1; bounding box: 67×97×70 Å